Protein 2H8O (pdb70)

Structure (mmCIF, N/CA/C/O backbone):
data_2H8O
#
_entry.id   2H8O
#
_cell.length_a   63.341
_cell.length_b   79.807
_cell.length_c   51.850
_cell.angle_alpha   90.00
_cell.angle_beta   90.00
_cell.angle_gamma   90.00
#
_symmetry.space_group_name_H-M   'P 21 21 2'
#
loop_
_entity.id
_entity.type
_entity.pdbx_description
1 polymer Geranyltranstransferase
2 water water
#
loop_
_atom_site.group_PDB
_atom_site.id
_atom_site.type_symbol
_atom_site.label_atom_id
_atom_site.label_alt_id
_atom_site.label_comp_id
_atom_site.label_asym_id
_atom_site.label_entity_id
_atom_site.label_seq_id
_atom_site.pdbx_PDB_ins_code
_atom_site.Cartn_x
_atom_site.Cartn_y
_atom_site.Cartn_z
_atom_site.occupancy
_atom_site.B_iso_or_equiv
_atom_site.auth_seq_id
_atom_site.auth_comp_id
_atom_site.auth_asym_id
_atom_site.auth_atom_id
_atom_site.pdbx_PDB_model_num
ATOM 1 N N . ASP A 1 33 ? 52.833 38.430 5.765 1.00 43.02 33 ASP A N 1
ATOM 2 C CA . ASP A 1 33 ? 51.525 38.259 6.471 1.00 42.72 33 ASP A CA 1
ATOM 3 C C . ASP A 1 33 ? 50.535 37.457 5.623 1.00 42.50 33 ASP A C 1
ATOM 4 O O . ASP A 1 33 ? 50.140 36.363 6.015 1.00 42.27 33 ASP A O 1
ATOM 9 N N . ALA A 1 34 ? 50.129 38.005 4.477 1.00 42.05 34 ALA A N 1
ATOM 10 C CA . ALA A 1 34 ? 49.341 37.247 3.501 1.00 41.69 34 ALA A CA 1
ATOM 11 C C . ALA A 1 34 ? 50.152 36.051 2.971 1.00 41.33 34 ALA A C 1
ATOM 12 O O . ALA A 1 34 ? 49.595 34.983 2.703 1.00 41.34 34 ALA A O 1
ATOM 14 N N . GLN A 1 35 ? 51.466 36.229 2.833 1.00 40.84 35 GLN A N 1
ATOM 15 C CA . GLN A 1 35 ? 52.342 35.136 2.411 1.00 40.34 35 GLN A CA 1
ATOM 16 C C . GLN A 1 35 ? 52.461 34.082 3.508 1.00 39.79 35 GLN A C 1
ATOM 17 O O . GLN A 1 35 ? 52.482 32.883 3.213 1.00 39.82 35 GLN A O 1
ATOM 23 N N . MET A 1 36 ? 52.556 34.520 4.763 1.00 38.88 36 MET A N 1
ATOM 24 C CA . MET A 1 36 ? 52.611 33.573 5.884 1.00 38.05 36 MET A CA 1
ATOM 25 C C . MET A 1 36 ? 51.301 32.796 6.001 1.00 37.27 36 MET A C 1
ATOM 26 O O . MET A 1 36 ? 51.317 31.609 6.333 1.00 36.90 36 MET A O 1
ATOM 31 N N . THR A 1 37 ? 50.183 33.452 5.699 1.00 35.98 37 THR A N 1
ATOM 32 C CA . THR A 1 37 ? 48.891 32.762 5.599 1.00 35.36 37 THR A CA 1
ATOM 33 C C . THR A 1 37 ? 48.930 31.722 4.472 1.00 34.46 37 THR A C 1
ATOM 34 O O . THR A 1 37 ? 48.437 30.608 4.628 1.00 33.69 37 THR A O 1
ATOM 38 N N . ASN A 1 38 ? 49.522 32.091 3.339 1.00 33.31 38 ASN A N 1
ATOM 39 C CA . ASN A 1 38 ? 49.671 31.157 2.225 1.00 32.26 38 ASN A CA 1
ATOM 40 C C . ASN A 1 38 ? 50.341 29.856 2.678 1.00 31.11 38 ASN A C 1
ATOM 41 O O . ASN A 1 38 ? 49.821 28.763 2.423 1.00 30.53 38 ASN A O 1
ATOM 46 N N . PHE A 1 39 ? 51.469 29.977 3.372 1.00 28.73 39 PHE A N 1
ATOM 47 C CA . PHE A 1 39 ? 52.151 28.804 3.902 1.00 28.31 39 PHE A CA 1
ATOM 48 C C . PHE A 1 39 ? 51.300 28.049 4.925 1.00 27.36 39 PHE A C 1
ATOM 49 O O . PHE A 1 39 ? 51.168 26.837 4.818 1.00 27.11 39 PHE A O 1
ATOM 57 N N . GLU A 1 40 ? 50.746 28.760 5.909 1.00 26.82 40 GLU A N 1
ATOM 58 C CA . GLU A 1 40 ? 50.040 28.101 7.022 1.00 26.34 40 GLU A CA 1
ATOM 59 C C . GLU A 1 40 ? 48.866 27.304 6.488 1.00 25.31 40 GLU A C 1
ATOM 60 O O . GLU A 1 40 ? 48.596 26.189 6.944 1.00 24.56 40 GLU A O 1
ATOM 66 N N . THR A 1 41 ? 48.166 27.894 5.527 1.00 23.04 41 THR A N 1
ATOM 67 C CA . THR A 1 41 ? 47.012 27.269 4.901 1.00 22.46 41 THR A CA 1
ATOM 68 C C . THR A 1 41 ? 47.423 26.028 4.110 1.00 21.26 41 THR A C 1
ATOM 69 O O . THR A 1 41 ? 46.789 24.970 4.237 1.00 21.08 41 THR A O 1
ATOM 73 N N . ARG A 1 42 ? 48.476 26.133 3.310 1.00 20.94 42 ARG A N 1
ATOM 74 C CA . ARG A 1 42 ? 48.956 24.974 2.566 1.00 20.59 42 ARG A CA 1
ATOM 75 C C . ARG A 1 42 ? 49.500 23.900 3.501 1.00 20.36 42 ARG A C 1
ATOM 76 O O . ARG A 1 42 ? 49.346 22.717 3.228 1.00 19.57 42 ARG A O 1
ATOM 84 N N . LEU A 1 43 ? 50.157 24.307 4.590 1.00 19.82 43 LEU A N 1
ATOM 85 C CA . LEU A 1 43 ? 50.646 23.332 5.591 1.00 19.93 43 LEU A CA 1
ATOM 86 C C . LEU A 1 43 ? 49.478 22.494 6.124 1.00 19.79 43 LEU A C 1
ATOM 87 O O . LEU A 1 43 ? 49.566 21.268 6.215 1.00 19.37 43 LEU A O 1
ATOM 92 N N . ARG A 1 44 ? 48.400 23.172 6.489 1.00 19.88 44 ARG A N 1
ATOM 93 C CA . ARG A 1 44 ? 47.189 22.493 6.985 1.00 20.25 44 ARG A CA 1
ATOM 94 C C . ARG A 1 44 ? 46.541 21.617 5.918 1.00 19.29 44 ARG A C 1
ATOM 95 O O . ARG A 1 44 ? 46.080 20.510 6.225 1.00 18.69 44 ARG A O 1
ATOM 103 N N . GLU A 1 45 ? 46.499 22.098 4.676 1.00 18.42 45 GLU A N 1
ATOM 104 C CA . GLU A 1 45 ? 45.938 21.331 3.551 1.00 18.61 45 GLU A CA 1
ATOM 105 C C . GLU A 1 45 ? 46.726 20.069 3.296 1.00 18.21 45 GLU A C 1
ATOM 106 O O . GLU A 1 45 ? 46.153 18.981 3.133 1.00 18.15 45 GLU A O 1
ATOM 112 N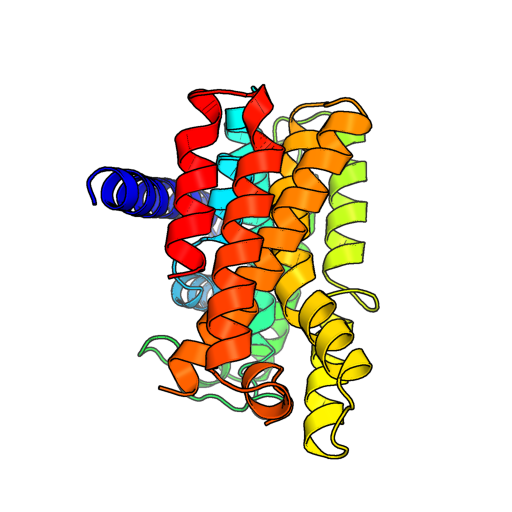 N . ASN A 1 46 ? 48.043 20.221 3.220 1.00 16.65 46 ASN A N 1
ATOM 113 C CA . ASN A 1 46 ? 48.902 19.084 2.972 1.00 16.55 46 ASN A CA 1
ATOM 114 C C . ASN A 1 46 ? 48.883 18.139 4.154 1.00 16.60 46 ASN A C 1
ATOM 115 O O . ASN A 1 46 ? 48.999 16.941 3.974 1.00 17.92 46 ASN A O 1
ATOM 120 N N . ALA A 1 47 ? 48.770 18.689 5.365 1.00 16.97 47 ALA A N 1
ATOM 121 C CA . ALA A 1 47 ? 48.689 17.844 6.567 1.00 16.26 47 ALA A CA 1
ATOM 122 C C . ALA A 1 47 ? 47.451 16.968 6.477 1.00 16.78 47 ALA A C 1
ATOM 123 O O . ALA A 1 47 ? 47.509 15.749 6.685 1.00 17.03 47 ALA A O 1
ATOM 125 N N . ALA A 1 48 ? 46.316 17.577 6.149 1.00 15.91 48 ALA A N 1
ATOM 126 C CA . ALA A 1 48 ? 45.066 16.828 6.006 1.00 15.53 48 ALA A CA 1
ATOM 127 C C . ALA A 1 48 ? 45.109 15.757 4.893 1.00 15.30 48 ALA A C 1
ATOM 128 O O . ALA A 1 48 ? 44.652 14.632 5.087 1.00 15.84 48 ALA A O 1
ATOM 130 N N . LYS A 1 49 ? 45.656 16.097 3.726 1.00 14.78 49 LYS A N 1
ATOM 131 C CA . LYS A 1 49 ? 45.818 15.107 2.657 1.00 15.78 49 LYS A CA 1
ATOM 132 C C . LYS A 1 49 ? 46.691 13.938 3.086 1.00 15.93 49 LYS A C 1
ATOM 133 O O . LYS A 1 49 ? 46.384 12.791 2.797 1.00 16.09 49 LYS A O 1
ATOM 139 N N . THR A 1 50 ? 47.796 14.255 3.753 1.00 15.82 50 THR A N 1
ATOM 140 C CA . THR A 1 50 ? 48.759 13.233 4.176 1.00 15.63 50 THR A CA 1
ATOM 141 C C . THR A 1 50 ? 48.110 12.354 5.249 1.00 15.97 50 THR A C 1
ATOM 142 O O . THR A 1 50 ? 48.193 11.136 5.195 1.00 16.50 50 THR A O 1
ATOM 146 N N . GLU A 1 51 ? 47.440 12.987 6.206 1.00 15.23 51 GLU A N 1
ATOM 147 C CA . GLU A 1 51 ? 46.712 12.236 7.224 1.00 15.25 51 GLU A CA 1
ATOM 148 C C . GLU A 1 51 ? 45.647 11.302 6.652 1.00 15.09 51 GLU A C 1
ATOM 149 O O . GLU A 1 51 ? 45.445 10.201 7.172 1.00 15.41 51 GLU A O 1
ATOM 155 N N . ALA A 1 52 ? 44.911 11.737 5.631 1.00 15.19 52 ALA A N 1
ATOM 156 C CA . ALA A 1 52 ? 43.905 10.886 5.015 1.00 15.64 52 ALA A CA 1
ATOM 157 C C . ALA A 1 52 ? 44.553 9.628 4.410 1.00 15.67 52 ALA A C 1
ATOM 158 O O . ALA A 1 52 ? 44.105 8.497 4.662 1.00 16.53 52 ALA A O 1
ATOM 160 N N . LEU A 1 53 ? 45.665 9.818 3.695 1.00 15.85 53 LEU A N 1
ATOM 161 C CA . LEU A 1 53 ? 46.357 8.656 3.117 1.00 16.07 53 LEU A CA 1
ATOM 162 C C . LEU A 1 53 ? 46.928 7.769 4.228 1.00 15.97 53 LEU A C 1
ATOM 163 O O . LEU A 1 53 ? 46.794 6.544 4.188 1.00 16.26 53 LEU A O 1
ATOM 168 N N . LEU A 1 54 ? 47.547 8.381 5.234 1.00 16.41 54 LEU A N 1
ATOM 169 C CA . LEU A 1 54 ? 48.040 7.616 6.400 1.00 16.63 54 LEU A CA 1
ATOM 170 C C . LEU A 1 54 ? 46.944 6.757 7.051 1.00 16.50 54 LEU A C 1
ATOM 171 O O . LEU A 1 54 ? 47.167 5.597 7.385 1.00 16.99 54 LEU A O 1
ATOM 176 N N . GLY A 1 55 ? 45.746 7.311 7.201 1.00 16.52 55 GLY A N 1
ATOM 177 C CA . GLY A 1 55 ? 44.658 6.549 7.799 1.00 17.15 55 GLY A CA 1
ATOM 178 C C . GLY A 1 55 ? 44.328 5.330 6.966 1.00 17.55 55 GLY A C 1
ATOM 179 O O . GLY A 1 55 ? 44.023 4.252 7.491 1.00 18.02 55 GLY A O 1
ATOM 180 N N . HIS A 1 56 ? 44.355 5.525 5.657 1.00 18.52 56 HIS A N 1
ATOM 181 C CA . HIS A 1 56 ? 44.131 4.459 4.708 1.00 18.92 56 HIS A CA 1
ATOM 182 C C . HIS A 1 56 ? 45.245 3.405 4.806 1.00 18.95 56 HIS A C 1
ATOM 183 O O . HIS A 1 56 ? 44.971 2.208 4.909 1.00 19.64 56 HIS A O 1
ATOM 190 N N . LEU A 1 57 ? 46.495 3.862 4.838 1.00 17.78 57 LEU A N 1
ATOM 191 C CA . LEU A 1 57 ? 47.643 2.939 4.895 1.00 18.24 57 LEU A CA 1
ATOM 192 C C . LEU A 1 57 ? 47.734 2.176 6.219 1.00 18.83 57 LEU A C 1
ATOM 193 O O . LEU A 1 57 ? 48.383 1.121 6.281 1.00 18.89 57 LEU A O 1
ATOM 198 N N . LEU A 1 58 ? 47.106 2.722 7.267 1.00 18.03 58 LEU A N 1
ATOM 199 C CA . LEU A 1 58 ? 47.074 2.093 8.597 1.00 18.37 58 LEU A CA 1
ATOM 200 C C . LEU A 1 58 ? 45.730 1.402 8.871 1.00 18.58 58 LEU A C 1
ATOM 201 O O . LEU A 1 58 ? 45.421 1.064 10.003 1.00 17.80 58 LEU A O 1
ATOM 206 N N . SER A 1 59 ? 44.962 1.117 7.827 1.00 18.96 59 SER A N 1
ATOM 207 C CA . SER A 1 59 ? 43.708 0.402 8.034 1.00 19.00 59 SER A CA 1
ATOM 208 C C . SER A 1 59 ? 43.987 -1.037 8.464 1.00 19.18 59 SER A C 1
ATOM 209 O O . SER A 1 59 ? 45.105 -1.539 8.324 1.00 17.95 59 SER A O 1
ATOM 212 N N . GLY A 1 60 ? 42.957 -1.689 8.986 1.00 19.72 60 GLY A N 1
ATOM 213 C CA . GLY A 1 60 ? 43.116 -2.990 9.596 1.00 20.06 60 GLY A CA 1
ATOM 214 C C . GLY A 1 60 ? 43.185 -4.164 8.643 1.00 20.43 60 GLY A C 1
ATOM 215 O O . GLY A 1 60 ? 43.496 -5.275 9.056 1.00 20.10 60 GLY A O 1
ATOM 216 N N . GLU A 1 61 ? 42.865 -3.945 7.379 1.00 21.19 61 GLU A N 1
ATOM 217 C CA A GLU A 1 61 ? 42.846 -4.995 6.347 0.50 21.59 61 GLU A CA 1
ATOM 218 C CA B GLU A 1 61 ? 42.852 -5.078 6.466 0.50 21.41 61 GLU A CA 1
ATOM 219 C C . GLU A 1 61 ? 44.264 -5.407 5.995 1.00 21.31 61 GLU A C 1
ATOM 220 O O . GLU A 1 61 ? 45.093 -4.530 5.719 1.00 21.58 61 GLU A O 1
ATOM 231 N N . ALA A 1 62 ? 44.538 -6.705 5.976 1.00 21.53 62 ALA A N 1
ATOM 232 C CA . ALA A 1 62 ? 45.838 -7.200 5.552 1.00 21.70 62 ALA A CA 1
ATOM 233 C C . ALA A 1 62 ? 46.006 -6.950 4.058 1.00 22.58 62 ALA A C 1
ATOM 234 O O . ALA A 1 62 ? 45.073 -7.125 3.277 1.00 23.29 62 ALA A O 1
ATOM 236 N N . ARG A 1 63 ? 47.202 -6.518 3.683 1.00 22.27 63 ARG A N 1
ATOM 237 C CA . ARG A 1 63 ? 47.579 -6.354 2.298 1.00 22.71 63 ARG A CA 1
ATOM 238 C C . ARG A 1 63 ? 48.112 -7.668 1.727 1.00 22.90 63 ARG A C 1
ATOM 239 O O . ARG A 1 63 ? 48.374 -8.630 2.465 1.00 21.75 63 ARG A O 1
ATOM 247 N N . ALA A 1 64 ? 48.298 -7.699 0.407 1.00 23.19 64 ALA A N 1
ATOM 248 C CA . ALA A 1 64 ? 49.008 -8.808 -0.206 1.00 22.75 64 ALA A CA 1
ATOM 249 C C . ALA A 1 64 ? 50.313 -9.041 0.553 1.00 21.98 64 ALA A C 1
ATOM 250 O O . ALA A 1 64 ? 51.034 -8.098 0.907 1.00 23.03 64 ALA A O 1
ATOM 252 N N . ASP A 1 65 ? 50.613 -10.293 0.850 1.00 21.43 65 ASP A N 1
ATOM 253 C CA . ASP A 1 65 ? 51.874 -10.650 1.477 1.00 21.26 65 ASP A CA 1
ATOM 254 C C . ASP A 1 65 ? 51.932 -10.411 2.990 1.00 21.25 65 ASP A C 1
ATOM 255 O O . ASP A 1 65 ? 52.966 -10.671 3.619 1.00 23.11 65 ASP A O 1
ATOM 260 N N . GLU A 1 66 ? 50.848 -9.884 3.561 1.00 19.06 66 GLU A N 1
ATOM 261 C CA . GLU A 1 66 ? 50.681 -9.792 4.995 1.00 18.75 66 GLU A CA 1
ATOM 262 C C . GLU A 1 66 ? 49.751 -10.888 5.455 1.00 18.38 66 GLU A C 1
ATOM 263 O O . GLU A 1 66 ? 48.763 -11.219 4.766 1.00 19.91 66 GLU A O 1
ATOM 269 N N . ILE A 1 67 ? 50.013 -11.417 6.638 1.00 17.49 67 ILE A N 1
ATOM 270 C CA . ILE A 1 67 ? 49.216 -12.505 7.152 1.00 17.71 67 ILE A CA 1
ATOM 271 C C . ILE A 1 67 ? 47.969 -11.948 7.850 1.00 17.25 67 ILE A C 1
ATOM 272 O O . ILE A 1 67 ? 46.824 -12.251 7.461 1.00 18.11 67 ILE A O 1
ATOM 277 N N . THR A 1 68 ? 48.176 -11.112 8.860 1.00 16.46 68 THR A N 1
ATOM 278 C CA . THR A 1 68 ? 47.090 -10.344 9.482 1.00 16.77 68 THR A CA 1
ATOM 279 C C . THR A 1 68 ? 47.718 -9.122 10.125 1.00 16.98 68 THR A C 1
ATOM 280 O O . THR A 1 68 ? 48.926 -9.114 10.310 1.00 17.93 68 THR A O 1
ATOM 284 N N . ARG A 1 69 ? 46.923 -8.088 10.426 1.00 15.80 69 ARG A N 1
ATOM 285 C CA . ARG A 1 69 ? 47.424 -6.905 11.148 1.00 16.64 69 ARG A CA 1
ATOM 286 C C . ARG A 1 69 ? 46.904 -6.913 12.582 1.00 16.29 69 ARG A C 1
ATOM 287 O O . ARG A 1 69 ? 45.708 -6.655 12.807 1.00 17.10 69 ARG A O 1
ATOM 295 N N . PRO A 1 70 ? 47.760 -7.245 13.561 1.00 17.02 70 PRO A N 1
ATOM 296 C CA . PRO A 1 70 ? 47.266 -7.279 14.941 1.00 17.38 70 PRO A CA 1
ATOM 297 C C . PRO A 1 70 ? 46.754 -5.942 15.395 1.00 17.91 70 PRO A C 1
ATOM 298 O O . PRO A 1 70 ? 47.411 -4.918 15.216 1.00 17.11 70 PRO A O 1
ATOM 302 N N . GLN A 1 71 ? 45.566 -5.949 15.982 1.00 18.11 71 GLN A N 1
ATOM 303 C CA . GLN A 1 71 ? 44.859 -4.704 16.173 1.00 19.45 71 GLN A CA 1
ATOM 304 C C . GLN A 1 71 ? 45.545 -3.795 17.212 1.00 18.16 71 GLN A C 1
ATOM 305 O O . GLN A 1 71 ? 45.612 -2.587 17.020 1.00 18.28 71 GLN A O 1
ATOM 311 N N . ASN A 1 72 ? 46.070 -4.363 18.294 1.00 18.37 72 ASN A N 1
ATOM 312 C CA . ASN A 1 72 ? 46.677 -3.537 19.342 1.00 18.29 72 ASN A CA 1
ATOM 313 C C . ASN A 1 72 ? 47.927 -2.819 18.825 1.00 17.61 72 ASN A C 1
ATOM 314 O O . ASN A 1 72 ? 48.104 -1.617 19.019 1.00 17.36 72 ASN A O 1
ATOM 319 N N . LEU A 1 73 ? 48.791 -3.559 18.144 1.00 16.73 73 LEU A N 1
ATOM 320 C CA . LEU A 1 73 ? 49.986 -2.947 17.548 1.00 16.51 73 LEU A CA 1
ATOM 321 C C . LEU A 1 73 ? 49.607 -1.868 16.529 1.00 16.02 73 LEU A C 1
ATOM 322 O O . LEU A 1 73 ? 50.199 -0.790 16.484 1.00 16.10 73 LEU A O 1
ATOM 327 N N . LEU A 1 74 ? 48.613 -2.154 15.700 1.00 16.74 74 LEU A N 1
ATOM 328 C CA . LEU A 1 74 ? 48.135 -1.181 14.724 1.00 16.82 74 LEU A CA 1
ATOM 329 C C . LEU A 1 74 ? 47.595 0.079 15.408 1.00 16.52 74 LEU A C 1
ATOM 330 O O . LEU A 1 74 ? 47.876 1.176 14.991 1.00 17.29 74 LEU A O 1
ATOM 335 N N . GLU A 1 75 ? 46.840 -0.073 16.493 1.00 16.04 75 GLU A N 1
ATOM 336 C CA . GLU A 1 75 ? 46.377 1.095 17.265 1.00 17.03 75 GLU A CA 1
ATOM 337 C C . GLU A 1 75 ? 47.553 1.937 17.793 1.00 16.50 75 GLU A C 1
ATOM 338 O O . GLU A 1 75 ? 47.487 3.162 17.802 1.00 17.44 75 GLU A O 1
ATOM 344 N N . ALA A 1 76 ? 48.611 1.267 18.241 1.00 15.74 76 ALA A N 1
ATOM 345 C CA . ALA A 1 76 ? 49.802 1.946 18.754 1.00 14.91 76 ALA A CA 1
ATOM 346 C C . ALA A 1 76 ? 50.493 2.742 17.655 1.00 15.37 76 ALA A C 1
ATOM 347 O O . ALA A 1 76 ? 50.940 3.879 17.882 1.00 15.34 76 ALA A O 1
ATOM 349 N N . MET A 1 77 ? 50.582 2.140 16.461 1.00 15.08 77 MET A N 1
ATOM 350 C CA . MET A 1 77 ? 51.125 2.822 15.284 1.00 14.30 77 MET A CA 1
ATOM 351 C C . MET A 1 77 ? 50.292 4.068 14.968 1.00 14.60 77 MET A C 1
ATOM 352 O O . MET A 1 77 ? 50.845 5.132 14.736 1.00 15.50 77 MET A O 1
ATOM 357 N N . ARG A 1 78 ? 48.968 3.928 14.919 1.00 14.37 78 ARG A N 1
ATOM 358 C CA . ARG A 1 78 ? 48.098 5.069 14.673 1.00 15.65 78 ARG A CA 1
ATOM 359 C C . ARG A 1 78 ? 48.284 6.167 15.719 1.00 15.30 78 ARG A C 1
ATOM 360 O O . ARG A 1 78 ? 48.292 7.365 15.383 1.00 16.33 78 ARG A O 1
ATOM 368 N N . HIS A 1 79 ? 48.441 5.766 16.980 1.00 15.49 79 HIS A N 1
ATOM 369 C CA . HIS A 1 79 ? 48.655 6.725 18.059 1.00 15.77 79 HIS A CA 1
ATOM 370 C C . HIS A 1 79 ? 49.959 7.488 17.821 1.00 16.27 79 HIS A C 1
ATOM 371 O O . HIS A 1 79 ? 50.024 8.706 17.991 1.00 16.52 79 HIS A O 1
ATOM 378 N N . GLY A 1 80 ? 50.996 6.768 17.409 1.00 16.08 80 GLY A N 1
ATOM 379 C CA . GLY A 1 80 ? 52.284 7.381 17.125 1.00 16.39 80 GLY A CA 1
ATOM 380 C C . GLY A 1 80 ? 52.189 8.404 16.010 1.00 16.67 80 GLY A C 1
ATOM 381 O O . GLY A 1 80 ? 52.788 9.479 16.070 1.00 18.32 80 GLY A O 1
ATOM 382 N N . VAL A 1 81 ? 51.411 8.076 14.985 1.00 16.53 81 VAL A N 1
ATOM 383 C CA . VAL A 1 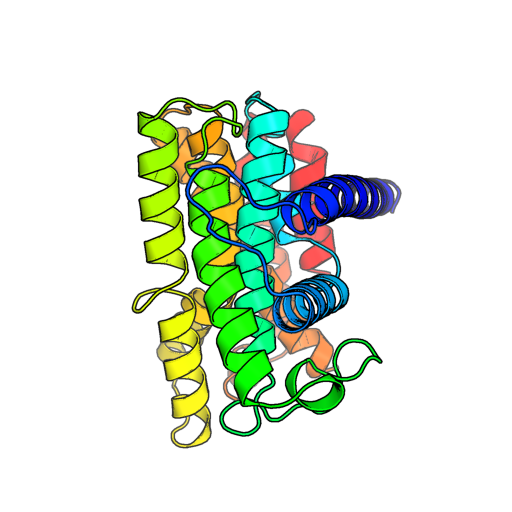81 ? 51.187 8.993 13.862 1.00 17.09 81 VAL A CA 1
ATOM 384 C C . VAL A 1 81 ? 50.307 10.188 14.277 1.00 18.49 81 VAL A C 1
ATOM 385 O O . VAL A 1 81 ? 50.593 11.325 13.914 1.00 18.73 81 VAL A O 1
ATOM 389 N N . LEU A 1 82 ? 49.275 9.941 15.063 1.00 19.49 82 LEU A N 1
ATOM 390 C CA . LEU A 1 82 ? 48.415 11.013 15.579 1.00 20.89 82 LEU A CA 1
ATOM 391 C C . LEU A 1 82 ? 49.210 12.103 16.292 1.00 21.73 82 LEU A C 1
ATOM 392 O O . LEU A 1 82 ? 48.927 13.293 16.120 1.00 23.50 82 LEU A O 1
ATOM 397 N N . ASN A 1 83 ? 50.217 11.689 17.061 1.00 23.22 83 ASN A N 1
ATOM 398 C CA . ASN A 1 83 ? 51.060 12.594 17.872 1.00 23.79 83 ASN A CA 1
ATOM 399 C C . ASN A 1 83 ? 52.229 13.249 17.143 1.00 23.67 83 ASN A C 1
ATOM 400 O O . ASN A 1 83 ? 53.053 13.911 17.789 1.00 23.97 83 ASN A O 1
ATOM 405 N N . GLY A 1 84 ? 52.339 13.038 15.831 1.00 22.10 84 GLY A N 1
ATOM 406 C CA . GLY A 1 84 ? 53.534 13.391 15.072 1.00 22.80 84 GLY A CA 1
ATOM 407 C C . GLY A 1 84 ? 53.794 14.842 14.758 1.00 22.32 84 GLY A C 1
ATOM 408 O O . GLY A 1 84 ? 54.922 15.197 14.351 1.00 22.34 84 GLY A O 1
ATOM 409 N N . GLY A 1 85 ? 52.775 15.685 14.938 1.00 22.26 85 GLY A N 1
ATOM 410 C CA . GLY A 1 85 ? 52.927 17.127 14.742 1.00 21.99 85 GLY A CA 1
ATOM 411 C C . GLY A 1 85 ? 52.290 17.677 13.483 1.00 21.68 85 GLY A C 1
ATOM 412 O O . GLY A 1 85 ? 51.318 17.135 12.974 1.00 23.02 85 GLY A O 1
ATOM 413 N N . LYS A 1 86 ? 52.878 18.763 12.979 1.00 21.93 86 LYS A N 1
ATOM 414 C CA . LYS A 1 86 ? 52.246 19.594 11.968 1.00 21.11 86 LYS A CA 1
ATOM 415 C C . LYS A 1 86 ? 52.519 19.178 10.504 1.00 20.07 86 LYS A C 1
ATOM 416 O O . LYS A 1 86 ? 52.048 19.847 9.578 1.00 19.53 86 LYS A O 1
ATOM 422 N N . ARG A 1 87 ? 53.241 18.078 10.297 1.00 18.28 87 ARG A N 1
ATOM 423 C CA . ARG A 1 87 ? 53.424 17.483 8.982 1.00 16.96 87 ARG A CA 1
ATOM 424 C C . ARG A 1 87 ? 54.277 18.348 8.033 1.00 16.01 87 ARG A C 1
ATOM 425 O O . ARG A 1 87 ? 54.092 18.330 6.827 1.00 16.57 87 ARG A O 1
ATOM 433 N N . LEU A 1 88 ? 55.270 19.029 8.583 1.00 15.55 88 LEU A N 1
ATOM 434 C CA . LEU A 1 88 ? 56.209 19.791 7.754 1.00 16.05 88 LEU A CA 1
ATOM 435 C C . LEU A 1 88 ? 56.940 18.915 6.745 1.00 15.30 88 LEU A C 1
ATOM 436 O O . LEU A 1 88 ? 57.197 19.337 5.612 1.00 15.30 88 LEU A O 1
ATOM 441 N N . ARG A 1 89 ? 57.344 17.711 7.150 1.00 15.64 89 ARG A N 1
ATOM 442 C CA . ARG A 1 89 ? 58.137 16.879 6.238 1.00 15.84 89 ARG A CA 1
ATOM 443 C C . ARG A 1 89 ? 57.330 16.460 4.972 1.00 16.28 89 ARG A C 1
ATOM 444 O O . ARG A 1 89 ? 57.796 16.673 3.847 1.00 16.61 89 ARG A O 1
ATOM 452 N N . PRO A 1 90 ? 56.115 15.900 5.148 1.00 16.38 90 PRO A N 1
ATOM 453 C CA . PRO A 1 90 ? 55.273 15.694 3.971 1.00 16.35 90 PRO A CA 1
ATOM 454 C C . PRO A 1 90 ? 54.988 16.962 3.160 1.00 15.88 90 PRO A C 1
ATOM 455 O O . PRO A 1 90 ? 54.934 16.904 1.938 1.00 16.03 90 PRO A O 1
ATOM 459 N N . PHE A 1 91 ? 54.802 18.092 3.839 1.00 15.96 91 PHE A N 1
ATOM 460 C CA . PHE A 1 91 ? 54.583 19.354 3.159 1.00 15.80 91 PHE A CA 1
ATOM 461 C C . PHE A 1 91 ? 55.718 19.612 2.174 1.00 15.54 91 PHE A C 1
ATOM 462 O O . PHE A 1 91 ? 55.496 19.977 1.004 1.00 15.89 91 PHE A O 1
ATOM 470 N N . LEU A 1 92 ? 56.951 19.422 2.652 1.00 15.34 92 LEU A N 1
ATOM 471 C CA . LEU A 1 92 ? 58.124 19.715 1.838 1.00 15.50 92 LEU A CA 1
ATOM 472 C C . LEU A 1 92 ? 58.229 18.767 0.636 1.00 15.02 92 LEU A C 1
ATOM 473 O O . LEU A 1 92 ? 58.573 19.192 -0.484 1.00 16.24 92 LEU A O 1
ATOM 478 N N . VAL A 1 93 ? 57.914 17.492 0.839 1.00 14.99 93 VAL A N 1
ATOM 479 C CA . VAL A 1 93 ? 57.885 16.535 -0.272 1.00 15.23 93 VAL A CA 1
ATOM 480 C C . VAL A 1 93 ? 56.848 16.952 -1.339 1.00 15.33 93 VAL A C 1
ATOM 481 O O . VAL A 1 93 ? 57.156 17.097 -2.548 1.00 16.06 93 VAL A O 1
ATOM 485 N N . ILE A 1 94 ? 55.625 17.164 -0.882 1.00 15.87 94 ILE A N 1
ATOM 486 C CA . ILE A 1 94 ? 54.521 17.546 -1.759 1.00 15.25 94 ILE A CA 1
ATOM 487 C C . ILE A 1 94 ? 54.874 18.809 -2.545 1.00 15.00 94 ILE A C 1
ATOM 488 O O . ILE A 1 94 ? 54.641 18.896 -3.756 1.00 15.98 94 ILE A O 1
ATOM 493 N N . GLU A 1 95 ? 55.413 19.808 -1.853 1.00 15.67 95 GLU A N 1
ATOM 494 C CA . GLU A 1 95 ? 55.668 21.104 -2.503 1.00 15.94 95 GLU A CA 1
ATOM 495 C C . GLU A 1 95 ? 56.925 21.099 -3.389 1.00 16.47 95 GLU A C 1
ATOM 496 O O . GLU A 1 95 ? 56.983 21.805 -4.386 1.00 16.12 95 GLU A O 1
ATOM 502 N N . SER A 1 96 ? 57.912 20.278 -3.041 1.00 16.20 96 SER A N 1
ATOM 503 C CA A SER A 1 96 ? 59.073 20.077 -3.914 0.50 16.19 96 SER A CA 1
ATOM 504 C CA B SER A 1 96 ? 59.067 20.088 -3.918 0.50 16.71 96 SER A CA 1
ATOM 505 C C . SER A 1 96 ? 58.621 19.399 -5.205 1.00 16.65 96 SER A C 1
ATOM 506 O O . SER A 1 96 ? 58.995 19.815 -6.313 1.00 17.24 96 SER A O 1
ATOM 511 N N . VAL A 1 97 ? 57.783 18.376 -5.061 1.00 16.36 97 VAL A N 1
ATOM 512 C CA . VAL A 1 97 ? 57.229 17.701 -6.221 1.00 16.80 97 VAL A CA 1
ATOM 513 C C . VAL A 1 97 ? 56.440 18.698 -7.094 1.00 16.45 97 VAL A C 1
ATOM 514 O O . VAL A 1 97 ? 56.613 18.717 -8.320 1.00 17.34 97 VAL A O 1
ATOM 518 N N . ALA A 1 98 ? 55.595 19.537 -6.485 1.00 16.25 98 ALA A N 1
ATOM 519 C CA . ALA A 1 98 ? 54.793 20.512 -7.235 1.00 17.08 98 ALA A CA 1
ATOM 520 C C . ALA A 1 98 ? 55.674 21.533 -7.955 1.00 17.64 98 ALA A C 1
ATOM 521 O O . ALA A 1 98 ? 55.413 21.873 -9.125 1.00 18.22 98 ALA A O 1
ATOM 523 N N . LEU A 1 99 ? 56.700 22.022 -7.255 1.00 17.93 99 LEU A N 1
ATOM 524 C CA . LEU A 1 99 ? 57.635 22.981 -7.832 1.00 18.28 99 LEU A CA 1
ATOM 525 C C . LEU A 1 99 ? 58.226 22.483 -9.135 1.00 19.10 99 LEU A C 1
ATOM 526 O O . LEU A 1 99 ? 58.379 23.270 -10.094 1.00 18.91 99 LEU A O 1
ATOM 531 N N . LEU A 1 100 ? 58.562 21.194 -9.160 1.00 19.36 100 LEU A N 1
ATOM 532 C CA . LEU A 1 100 ? 59.292 20.557 -10.266 1.00 20.48 100 LEU A CA 1
ATOM 533 C C . LEU A 1 100 ? 58.371 19.802 -11.239 1.00 21.16 100 LEU A C 1
ATOM 534 O O . LEU A 1 100 ? 58.853 19.112 -12.138 1.00 23.79 100 LEU A O 1
ATOM 539 N N . GLY A 1 101 ? 57.066 19.925 -11.040 1.00 21.40 101 GLY A N 1
ATOM 540 C CA . GLY A 1 101 ? 56.070 19.359 -11.941 1.00 21.21 101 GLY A CA 1
ATOM 541 C C . GLY A 1 101 ? 55.899 17.850 -11.926 1.00 21.59 101 GLY A C 1
ATOM 542 O O . GLY A 1 101 ? 55.367 17.279 -12.897 1.00 22.62 101 GLY A O 1
ATOM 543 N N . GLY A 1 102 ? 56.294 17.212 -10.825 1.00 20.57 102 GLY A N 1
ATOM 544 C CA . GLY A 1 102 ? 56.143 15.762 -10.670 1.00 20.04 102 GLY A CA 1
ATOM 545 C C . GLY A 1 102 ? 54.725 15.361 -10.334 1.00 19.15 102 GLY A C 1
ATOM 546 O O . GLY A 1 102 ? 53.846 16.214 -10.199 1.00 19.59 102 GLY A O 1
ATOM 547 N N . ASP A 1 103 ? 54.516 14.052 -10.205 1.00 19.09 103 ASP A N 1
ATOM 548 C CA . ASP A 1 103 ? 53.217 13.455 -9.947 1.00 18.55 103 ASP A CA 1
ATOM 549 C C . ASP A 1 103 ? 52.833 13.673 -8.482 1.00 18.21 103 ASP A C 1
ATOM 550 O O . ASP A 1 103 ? 53.495 13.154 -7.566 1.00 16.91 103 ASP A O 1
ATOM 555 N N . ALA A 1 104 ? 51.758 14.422 -8.258 1.00 17.96 104 ALA A N 1
ATOM 556 C CA . ALA A 1 104 ? 51.322 14.754 -6.902 1.00 17.69 104 ALA A CA 1
ATOM 557 C C . ALA A 1 104 ? 50.947 13.521 -6.094 1.00 17.57 104 ALA A C 1
ATOM 558 O O . ALA A 1 104 ? 51.100 13.521 -4.871 1.00 17.95 104 ALA A O 1
ATOM 560 N N . GLU A 1 105 ? 50.444 12.475 -6.750 1.00 17.54 105 GLU A N 1
ATOM 561 C CA . GLU A 1 105 ? 50.058 11.258 -6.026 1.00 17.77 105 GLU A CA 1
ATOM 562 C C . GLU A 1 105 ? 51.313 10.571 -5.516 1.00 17.06 105 GLU A C 1
ATOM 563 O O . GLU A 1 105 ? 51.343 10.098 -4.392 1.00 16.45 105 GLU A O 1
ATOM 569 N N . ALA A 1 106 ? 52.357 10.534 -6.340 1.00 17.05 106 ALA A N 1
ATOM 570 C CA . ALA A 1 106 ? 53.639 9.979 -5.879 1.00 16.48 106 ALA A CA 1
ATOM 571 C C . ALA A 1 106 ? 54.200 10.827 -4.731 1.00 16.25 106 ALA A C 1
ATOM 572 O O . ALA A 1 106 ? 54.681 10.304 -3.714 1.00 16.13 106 ALA A O 1
ATOM 574 N N . GLY A 1 107 ? 54.090 12.143 -4.868 1.00 15.30 107 GLY A N 1
ATOM 575 C CA . GLY A 1 107 ? 54.468 13.059 -3.785 1.00 15.59 107 GLY A CA 1
ATOM 576 C C . GLY A 1 107 ? 53.746 12.796 -2.474 1.00 15.45 107 GLY A C 1
ATOM 577 O O . GLY A 1 107 ? 54.356 12.795 -1.399 1.00 15.98 107 GLY A O 1
ATOM 578 N N . LEU A 1 108 ? 52.441 12.546 -2.568 1.00 15.06 108 LEU A N 1
ATOM 579 C CA . LEU A 1 108 ? 51.638 12.241 -1.390 1.00 15.37 108 LEU A CA 1
ATOM 580 C C . LEU A 1 108 ? 52.080 10.923 -0.729 1.00 15.34 108 LEU A C 1
ATOM 581 O O . LEU A 1 108 ? 52.206 10.847 0.497 1.00 16.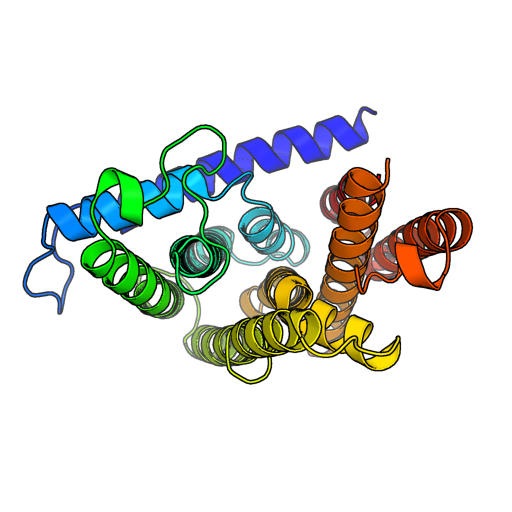01 108 LEU A O 1
ATOM 586 N N . HIS A 1 109 ? 52.327 9.894 -1.542 1.00 14.67 109 HIS A N 1
ATOM 587 C CA . HIS A 1 109 ? 52.759 8.591 -1.011 1.00 14.76 109 HIS A CA 1
ATOM 588 C C . HIS A 1 109 ? 54.118 8.705 -0.351 1.00 14.26 109 HIS A C 1
ATOM 589 O O . HIS A 1 109 ? 54.317 8.201 0.755 1.00 14.98 109 HIS A O 1
ATOM 596 N N . VAL A 1 110 ? 55.064 9.367 -1.027 1.00 14.27 110 VAL A N 1
ATOM 597 C CA . VAL A 1 110 ? 56.413 9.530 -0.431 1.00 14.70 110 VAL A CA 1
ATOM 598 C C . VAL A 1 110 ? 56.374 10.396 0.830 1.00 14.88 110 VAL A C 1
ATOM 599 O O . VAL A 1 110 ? 57.049 10.085 1.809 1.00 15.50 110 VAL A O 1
ATOM 603 N N . GLY A 1 111 ? 55.554 11.450 0.833 1.00 15.07 111 GLY A N 1
ATOM 604 C CA . GLY A 1 111 ? 55.356 12.257 2.039 1.00 15.55 111 GLY A CA 1
ATOM 605 C C . GLY A 1 111 ? 54.819 11.418 3.188 1.00 14.72 111 GLY A C 1
ATOM 606 O O . GLY A 1 111 ? 55.279 11.535 4.324 1.00 15.36 111 GLY A O 1
ATOM 607 N N . ALA A 1 112 ? 53.837 10.562 2.905 1.00 15.12 112 ALA A N 1
ATOM 608 C CA . ALA A 1 112 ? 53.280 9.683 3.941 1.00 15.21 112 ALA A CA 1
ATOM 609 C C . ALA A 1 112 ? 54.342 8.739 4.506 1.00 15.34 112 ALA A C 1
ATOM 610 O O . ALA A 1 112 ? 54.412 8.518 5.699 1.00 15.48 112 ALA A O 1
ATOM 612 N N . ALA A 1 113 ? 55.139 8.161 3.614 1.00 15.19 113 ALA A N 1
ATOM 613 C CA . ALA A 1 113 ? 56.243 7.299 4.016 1.00 15.52 113 ALA A CA 1
ATOM 614 C C . ALA A 1 113 ? 57.187 8.028 4.938 1.00 15.36 113 ALA A C 1
ATOM 615 O O . ALA A 1 113 ? 57.563 7.512 6.011 1.00 15.46 113 ALA A O 1
ATOM 617 N N . LEU A 1 114 ? 57.579 9.231 4.527 1.00 15.52 114 LEU A N 1
ATOM 618 C CA . LEU A 1 114 ? 58.512 10.026 5.325 1.00 15.20 114 LEU A CA 1
ATOM 619 C C . LEU A 1 114 ? 57.919 10.374 6.689 1.00 15.55 114 LEU A C 1
ATOM 620 O O . LEU A 1 114 ? 58.618 10.363 7.721 1.00 15.49 114 LEU A O 1
ATOM 625 N N . GLU A 1 115 ? 56.620 10.662 6.710 1.00 15.20 115 GLU A N 1
ATOM 626 C CA . GLU A 1 115 ? 55.952 10.933 7.968 1.00 15.43 115 GLU A CA 1
ATOM 627 C C . GLU A 1 115 ? 55.925 9.712 8.895 1.00 15.24 115 GLU A C 1
ATOM 628 O O . GLU A 1 115 ? 56.089 9.838 10.133 1.00 15.71 115 GLU A O 1
ATOM 634 N N . CYS A 1 116 ? 55.686 8.525 8.334 1.00 15.41 116 CYS A N 1
ATOM 635 C CA . CYS A 1 116 ? 55.730 7.308 9.140 1.00 15.25 116 CYS A CA 1
ATOM 636 C C . CYS A 1 116 ? 57.099 7.187 9.798 1.00 15.44 116 CYS A C 1
ATOM 637 O O . CYS A 1 116 ? 57.211 6.862 10.962 1.00 16.16 116 CYS A O 1
ATOM 640 N N . LEU A 1 117 ? 58.157 7.457 9.024 1.00 14.69 117 LEU A N 1
ATOM 641 C CA . LEU A 1 117 ? 59.515 7.348 9.568 1.00 15.08 117 LEU A CA 1
ATOM 642 C C . LEU A 1 117 ? 59.734 8.421 10.655 1.00 15.13 117 LEU A C 1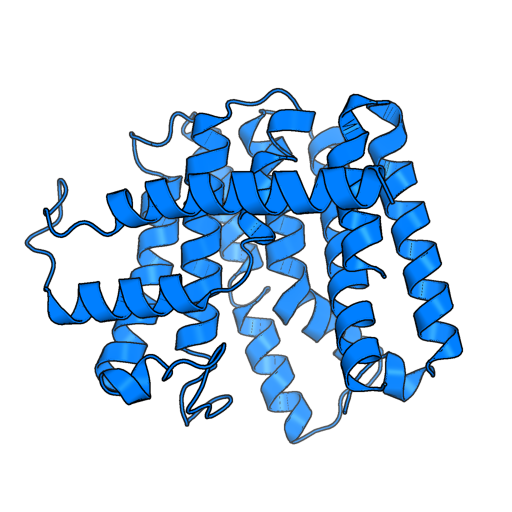
ATOM 643 O O . LEU A 1 117 ? 60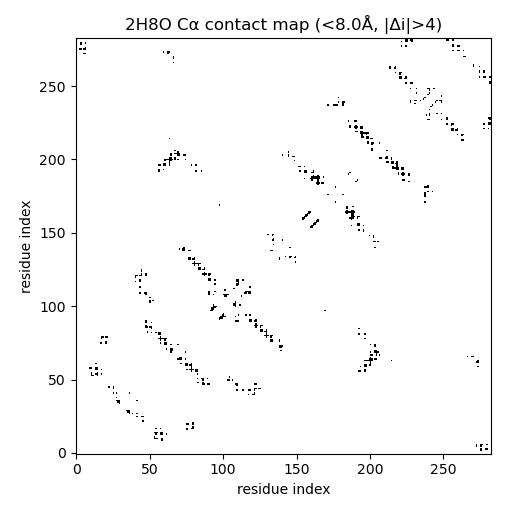.250 8.127 11.739 1.00 15.51 117 LEU A O 1
ATOM 648 N N . HIS A 1 118 ? 59.385 9.666 10.349 1.00 15.21 118 HIS A N 1
ATOM 649 C CA . HIS A 1 118 ? 59.465 10.698 11.375 1.00 15.44 118 HIS A CA 1
ATOM 650 C C . HIS A 1 118 ? 58.757 10.261 12.673 1.00 15.41 118 HIS A C 1
ATOM 651 O O . HIS A 1 118 ? 59.296 10.377 13.768 1.00 15.28 118 HIS A O 1
ATOM 658 N N . CYS A 1 119 ? 57.541 9.755 12.551 1.00 15.93 119 CYS A N 1
ATOM 659 C CA . CYS A 1 119 ? 56.772 9.378 13.717 1.00 15.97 119 CYS A CA 1
ATOM 660 C C . CYS A 1 119 ? 57.387 8.195 14.461 1.00 15.33 119 CYS A C 1
ATOM 661 O O . CYS A 1 119 ? 57.333 8.150 15.687 1.00 16.01 119 CYS A O 1
ATOM 664 N N . TYR A 1 120 ? 57.996 7.250 13.745 1.00 15.11 120 TYR A N 1
ATOM 665 C CA . TYR A 1 120 ? 58.656 6.132 14.420 1.00 15.30 120 TYR A CA 1
ATOM 666 C C . TYR A 1 120 ? 59.748 6.686 15.314 1.00 15.28 120 TYR A C 1
ATOM 667 O O . TYR A 1 120 ? 59.963 6.203 16.435 1.00 15.29 120 TYR A O 1
ATOM 676 N N . SER A 1 121 ? 60.483 7.677 14.802 1.00 15.49 121 SER A N 1
ATOM 677 C CA . SER A 1 121 ? 61.623 8.194 15.543 1.00 16.06 121 SER A CA 1
ATOM 678 C C . SER A 1 121 ? 61.168 8.800 16.874 1.00 15.86 121 SER A C 1
ATOM 679 O O . SER A 1 121 ? 61.870 8.684 17.881 1.00 16.42 121 SER A O 1
ATOM 682 N N . LEU A 1 122 ? 59.980 9.404 16.889 1.00 15.44 122 LEU A N 1
ATOM 683 C CA . LEU A 1 122 ? 59.461 10.040 18.100 1.00 15.42 122 LEU A CA 1
ATOM 684 C C . LEU A 1 122 ? 59.027 8.967 19.100 1.00 15.14 122 LEU A C 1
ATOM 685 O O . LEU A 1 122 ? 59.284 9.084 20.298 1.00 15.12 122 LEU A O 1
ATOM 690 N N . VAL A 1 123 ? 58.364 7.924 18.611 1.00 15.60 123 VAL A N 1
ATOM 691 C CA . VAL A 1 123 ? 57.931 6.817 19.461 1.00 15.69 123 VAL A CA 1
ATOM 692 C C . VAL A 1 123 ? 59.111 6.195 20.199 1.00 15.92 123 VAL A C 1
ATOM 693 O O . VAL A 1 123 ? 59.065 5.976 21.412 1.00 16.02 123 VAL A O 1
ATOM 697 N N . HIS A 1 124 ? 60.206 5.962 19.476 1.00 15.72 124 HIS A N 1
ATOM 698 C CA . HIS A 1 124 ? 61.398 5.434 20.139 1.00 16.03 124 HIS A CA 1
ATOM 699 C C . HIS A 1 124 ? 62.077 6.469 21.029 1.00 16.67 124 HIS A C 1
ATOM 700 O O . HIS A 1 124 ? 62.512 6.139 22.121 1.00 17.25 124 HIS A O 1
ATOM 707 N N . ASP A 1 125 ? 62.205 7.707 20.569 1.00 17.15 125 ASP A N 1
ATOM 708 C CA A ASP A 1 125 ? 62.883 8.734 21.384 0.50 17.36 125 ASP A CA 1
ATOM 709 C CA B ASP A 1 125 ? 62.888 8.728 21.384 0.50 17.39 125 ASP A CA 1
ATOM 710 C C . ASP A 1 125 ? 62.164 9.016 22.695 1.00 17.36 125 ASP A C 1
ATOM 711 O O . ASP A 1 125 ? 62.797 9.388 23.682 1.00 17.76 125 ASP A O 1
ATOM 720 N N . ASP A 1 126 ? 60.842 8.849 22.718 1.00 17.06 126 ASP A N 1
ATOM 721 C CA . ASP A 1 126 ? 60.065 9.103 23.941 1.00 17.13 126 ASP A CA 1
ATOM 722 C C . ASP A 1 126 ? 60.310 8.028 25.021 1.00 16.73 126 ASP A C 1
ATOM 723 O O . ASP A 1 126 ? 60.015 8.239 26.207 1.00 17.70 126 ASP A O 1
ATOM 728 N N . LEU A 1 127 ? 60.827 6.862 24.618 1.00 16.71 127 LEU A N 1
ATOM 729 C CA . LEU A 1 127 ? 61.018 5.754 25.558 1.00 16.96 127 LEU A CA 1
ATOM 730 C C . LEU A 1 127 ? 61.886 6.149 26.766 1.00 17.73 127 LEU A C 1
ATOM 731 O O . LEU A 1 127 ? 62.769 7.008 26.664 1.00 17.54 127 LEU A O 1
ATOM 736 N N . PRO A 1 128 ? 61.619 5.529 27.928 1.00 18.46 128 PRO A N 1
ATOM 737 C CA . PRO A 1 128 ? 62.407 5.792 29.133 1.00 19.35 128 PRO A CA 1
ATOM 738 C C . PRO A 1 128 ? 63.917 5.706 28.940 1.00 19.81 128 PRO A C 1
ATOM 739 O O . PRO A 1 128 ? 64.646 6.500 29.542 1.00 19.56 128 PRO A O 1
ATOM 743 N N . ALA A 1 129 ? 64.373 4.780 28.090 1.00 20.22 129 ALA A N 1
ATOM 744 C CA . ALA A 1 129 ? 65.817 4.582 27.830 1.00 20.71 129 ALA A CA 1
ATOM 745 C C . ALA A 1 129 ? 66.432 5.747 27.061 1.00 21.33 129 ALA A C 1
ATOM 746 O O . ALA A 1 129 ? 67.661 5.935 27.060 1.00 20.88 129 ALA A O 1
ATOM 748 N N . MET A 1 130 ? 65.578 6.505 26.374 1.00 21.51 130 MET A N 1
ATOM 749 C CA . MET A 1 130 ? 66.013 7.621 25.548 1.00 22.40 130 MET A CA 1
ATOM 750 C C . MET A 1 130 ? 65.628 8.934 26.222 1.00 22.46 130 MET A C 1
ATOM 751 O O . MET A 1 130 ? 66.227 9.250 27.257 1.00 22.50 130 MET A O 1
ATOM 756 N N . ASP A 1 131 ? 64.650 9.687 25.696 1.00 22.07 131 ASP A N 1
ATOM 757 C CA A ASP A 1 131 ? 64.279 10.995 26.264 0.50 22.32 131 ASP A CA 1
ATOM 758 C CA B ASP A 1 131 ? 64.307 10.987 26.293 0.50 22.28 131 ASP A CA 1
ATOM 759 C C . ASP A 1 131 ? 63.311 10.878 27.443 1.00 22.23 131 ASP A C 1
ATOM 760 O O . ASP A 1 131 ? 63.158 11.829 28.226 1.00 22.88 131 ASP A O 1
ATOM 769 N N . ASP A 1 132 ? 62.641 9.731 27.567 1.00 21.92 132 ASP A N 1
ATOM 770 C CA . ASP A 1 132 ? 61.773 9.452 28.721 1.00 21.96 132 ASP A CA 1
ATOM 771 C C . ASP A 1 132 ? 60.659 10.497 28.876 1.00 21.54 132 ASP A C 1
ATOM 772 O O . ASP A 1 132 ? 60.613 11.281 29.848 1.00 22.03 132 ASP A O 1
ATOM 777 N N . ASP A 1 133 ? 59.759 10.515 27.901 1.00 21.43 133 ASP A N 1
ATOM 778 C CA . ASP A 1 133 ? 58.638 11.453 27.905 1.00 21.44 133 ASP A CA 1
ATOM 779 C C . ASP A 1 133 ? 57.312 10.741 28.139 1.00 21.26 133 ASP A C 1
ATOM 780 O O . ASP A 1 133 ? 56.981 9.789 27.436 1.00 19.81 133 ASP A O 1
ATOM 785 N N . ASP A 1 134 ? 56.540 11.222 29.114 1.00 21.54 134 ASP A N 1
ATOM 786 C CA . ASP A 1 134 ? 55.209 10.705 29.377 1.00 21.91 134 ASP A CA 1
ATOM 787 C C . ASP A 1 134 ? 54.170 11.348 28.456 1.00 21.76 134 ASP A C 1
ATOM 788 O O . ASP A 1 134 ? 53.132 10.759 28.210 1.00 21.79 134 ASP A O 1
ATOM 793 N N . LEU A 1 135 ? 54.462 12.545 27.958 1.00 22.05 135 LEU A N 1
ATOM 794 C CA . LEU A 1 135 ? 53.537 13.293 27.118 1.00 22.27 135 LEU A CA 1
ATOM 795 C C . LEU A 1 135 ? 54.164 13.725 25.803 1.00 22.67 135 LEU A C 1
ATOM 796 O O . LEU A 1 135 ? 55.367 13.985 25.726 1.00 22.56 135 LEU A O 1
ATOM 801 N N . ARG A 1 136 ? 53.332 13.774 24.770 1.00 23.08 136 ARG A N 1
ATOM 802 C CA . ARG A 1 136 ? 53.708 14.377 23.497 1.00 23.98 136 ARG A CA 1
ATOM 803 C C . ARG A 1 136 ? 52.487 15.099 22.955 1.00 24.78 136 ARG A C 1
ATOM 804 O O . ARG A 1 136 ? 51.429 14.494 22.787 1.00 24.58 136 ARG A O 1
ATOM 812 N N . ARG A 1 137 ? 52.655 16.392 22.700 1.00 26.78 137 ARG A N 1
ATOM 813 C CA . ARG A 1 137 ? 51.585 17.271 22.245 1.00 28.04 137 ARG A CA 1
ATOM 814 C C . ARG A 1 137 ? 50.318 17.090 23.070 1.00 27.67 137 ARG A C 1
ATOM 815 O O . ARG A 1 137 ? 49.233 16.914 22.523 1.00 29.16 137 ARG A O 1
ATOM 823 N N . GLY A 1 138 ? 50.474 17.118 24.391 1.00 27.27 138 GLY A N 1
ATOM 824 C CA . GLY A 1 138 ? 49.344 17.001 25.306 1.00 25.90 138 GLY A CA 1
ATOM 825 C C . GLY A 1 138 ? 48.724 15.615 25.477 1.00 25.45 138 GLY A C 1
ATOM 826 O O . GLY A 1 138 ? 47.823 15.459 26.302 1.00 24.63 138 GLY A O 1
ATOM 827 N N . GLN A 1 139 ? 49.196 14.613 24.723 1.00 24.03 139 GLN A N 1
ATOM 828 C CA . GLN A 1 139 ? 48.660 13.252 24.791 1.00 23.51 139 GLN A CA 1
ATOM 829 C C . GLN A 1 139 ? 49.689 12.288 25.391 1.00 21.60 139 GLN A C 1
ATOM 830 O O . GLN A 1 139 ? 50.890 12.534 25.311 1.00 20.96 139 GLN A O 1
ATOM 836 N N . PRO A 1 140 ? 49.229 11.159 25.939 1.00 19.58 140 PRO A N 1
ATOM 837 C CA . PRO A 1 140 ? 50.181 10.174 26.433 1.00 19.09 140 PRO A CA 1
ATOM 838 C C . PRO A 1 140 ? 51.054 9.681 25.285 1.00 17.84 140 PRO A C 1
ATOM 839 O O . PRO A 1 140 ? 50.603 9.570 24.152 1.00 18.01 140 PRO A O 1
ATOM 843 N N . THR A 1 141 ? 52.310 9.430 25.588 1.00 17.37 141 THR A N 1
ATOM 844 C CA . THR A 1 141 ? 53.187 8.809 24.621 1.00 16.92 141 THR A CA 1
ATOM 845 C C . THR A 1 141 ? 52.784 7.345 24.412 1.00 16.67 141 THR A C 1
ATOM 846 O O . THR A 1 141 ? 52.033 6.764 25.172 1.00 15.66 141 THR A O 1
ATOM 850 N N . VAL A 1 142 ? 53.292 6.739 23.344 1.00 15.53 142 VAL A N 1
ATOM 851 C CA . VAL A 1 142 ? 52.847 5.397 22.991 1.00 16.09 142 VAL A CA 1
ATOM 852 C C . VAL A 1 142 ? 53.137 4.394 24.104 1.00 15.92 142 VAL A C 1
ATOM 853 O O . VAL A 1 142 ? 52.288 3.554 24.393 1.00 15.80 142 VAL A O 1
ATOM 857 N N . HIS A 1 143 ? 54.302 4.481 24.749 1.00 16.49 143 HIS A N 1
ATOM 858 C CA . HIS A 1 143 ? 54.645 3.495 25.799 1.00 17.63 143 HIS A CA 1
ATOM 859 C C . HIS A 1 143 ? 53.789 3.670 27.054 1.00 18.24 143 HIS A C 1
ATOM 860 O O . HIS A 1 143 ? 53.588 2.716 27.801 1.00 18.92 143 HIS A O 1
ATOM 867 N N . ARG A 1 144 ? 53.281 4.879 27.260 1.00 19.03 144 ARG A N 1
ATOM 868 C CA . ARG A 1 144 ? 52.376 5.167 28.385 1.00 19.71 144 ARG A CA 1
ATOM 869 C C . ARG A 1 144 ? 50.956 4.684 28.109 1.00 19.89 144 ARG A C 1
ATOM 870 O O . ARG A 1 144 ? 50.336 4.067 28.976 1.00 21.38 144 ARG A O 1
ATOM 878 N N . LYS A 1 145 ? 50.437 4.946 26.915 1.00 19.48 145 LYS A N 1
ATOM 879 C CA . LYS A 1 145 ? 49.090 4.497 26.544 1.00 19.59 145 LYS A CA 1
ATOM 880 C C . LYS A 1 145 ? 48.998 2.970 26.342 1.00 19.28 145 LYS A C 1
ATOM 881 O O . LYS A 1 145 ? 47.975 2.343 26.658 1.00 19.55 145 LYS A O 1
ATOM 887 N N . PHE A 1 146 ? 50.072 2.376 25.827 1.00 18.68 146 PHE A N 1
ATOM 888 C CA . PHE A 1 146 ? 50.170 0.935 25.615 1.00 18.70 146 PHE A CA 1
ATOM 889 C C . PHE A 1 146 ? 51.188 0.397 26.620 1.00 18.87 146 PHE A C 1
ATOM 890 O O . PHE A 1 146 ? 50.913 0.359 27.826 1.00 19.16 146 PHE A O 1
ATOM 898 N N . ASP A 1 147 ? 52.350 -0.023 26.141 1.00 18.55 147 ASP A N 1
ATOM 899 C CA . ASP A 1 147 ? 53.472 -0.374 27.005 1.00 18.48 147 ASP A CA 1
ATOM 900 C C . ASP A 1 147 ? 54.769 -0.232 26.210 1.00 18.20 147 ASP A C 1
ATOM 901 O O . ASP A 1 147 ? 54.737 0.057 25.003 1.00 17.01 147 ASP A O 1
ATOM 906 N N . GLU A 1 148 ? 55.907 -0.418 26.883 1.00 18.27 148 GLU A N 1
ATOM 907 C CA . GLU A 1 148 ? 57.199 -0.183 26.226 1.00 18.10 148 GLU A CA 1
ATOM 908 C C . GLU A 1 148 ? 57.416 -1.162 25.056 1.00 16.95 148 GLU A C 1
ATOM 909 O O . GLU A 1 148 ? 57.845 -0.749 23.991 1.00 16.56 148 GLU A O 1
ATOM 915 N N . ALA A 1 149 ? 57.120 -2.452 25.246 1.00 16.77 149 ALA A N 1
ATOM 916 C CA . ALA A 1 149 ? 57.244 -3.443 24.164 1.00 16.36 149 ALA A CA 1
ATOM 917 C C . ALA A 1 149 ? 56.457 -3.037 22.902 1.00 16.01 149 ALA A C 1
ATOM 918 O O . ALA A 1 149 ? 56.963 -3.077 21.774 1.00 15.78 149 ALA A O 1
ATOM 920 N N . THR A 1 150 ? 55.200 -2.677 23.115 1.00 15.99 150 THR A N 1
ATOM 921 C CA . THR A 1 150 ? 54.352 -2.265 22.025 1.00 15.67 150 THR A CA 1
ATOM 922 C C . THR A 1 150 ? 54.883 -0.999 21.372 1.00 15.34 150 THR A C 1
ATOM 923 O O . THR A 1 150 ? 54.805 -0.870 20.157 1.00 14.52 150 THR A O 1
ATOM 927 N N . ALA A 1 151 ? 55.416 -0.059 22.170 1.00 14.80 151 ALA A N 1
ATOM 928 C CA . ALA A 1 151 ? 56.018 1.147 21.589 1.00 15.09 151 ALA A CA 1
ATOM 929 C C . ALA A 1 151 ? 57.232 0.797 20.720 1.00 15.32 151 ALA A C 1
ATOM 930 O O . ALA A 1 151 ? 57.411 1.317 19.608 1.00 15.12 151 ALA A O 1
ATOM 932 N N . ILE A 1 152 ? 58.076 -0.096 21.217 1.00 15.00 152 ILE A N 1
ATOM 933 C CA . ILE A 1 152 ? 59.252 -0.510 20.439 1.00 14.69 152 ILE A CA 1
ATOM 934 C C . ILE A 1 152 ? 58.814 -1.104 19.099 1.00 14.53 152 ILE A C 1
ATOM 935 O O . ILE A 1 152 ? 59.338 -0.725 18.042 1.00 14.96 152 ILE A O 1
ATOM 940 N N . LEU A 1 153 ? 57.843 -2.015 19.153 1.00 14.31 153 LEU A N 1
ATOM 941 C CA . LEU A 1 153 ? 57.362 -2.707 17.968 1.00 14.30 153 LEU A CA 1
ATOM 942 C C . LEU A 1 153 ? 56.597 -1.755 17.037 1.00 14.48 153 LEU A C 1
ATOM 943 O O . LEU A 1 153 ? 56.669 -1.898 15.824 1.00 14.89 153 LEU A O 1
ATOM 948 N N . ALA A 1 154 ? 55.906 -0.771 17.604 1.00 14.13 154 ALA A N 1
ATOM 949 C CA . ALA A 1 154 ? 55.164 0.213 16.789 1.00 13.95 154 ALA A CA 1
ATOM 950 C C . ALA A 1 154 ? 56.135 1.074 15.997 1.00 13.94 154 ALA A C 1
ATOM 951 O O . ALA A 1 154 ? 55.956 1.307 14.812 1.00 14.91 154 ALA A O 1
ATOM 953 N N . GLY A 1 155 ? 57.198 1.521 16.655 1.00 13.81 155 GLY A N 1
ATOM 954 C CA . GLY A 1 155 ? 58.215 2.273 15.936 1.00 13.80 155 GLY A CA 1
ATOM 955 C C . GLY A 1 155 ? 58.896 1.423 14.876 1.00 13.47 155 GLY A C 1
ATOM 956 O O . GLY A 1 155 ? 59.122 1.867 13.763 1.00 14.81 155 GLY A O 1
ATOM 957 N N . ASP A 1 156 ? 59.215 0.179 15.229 1.00 14.41 156 ASP A N 1
ATOM 958 C CA . ASP A 1 156 ? 59.863 -0.743 14.289 1.00 14.73 156 ASP A CA 1
ATOM 959 C C . ASP A 1 156 ? 58.967 -0.938 13.057 1.00 15.26 156 ASP A C 1
ATOM 960 O O . ASP A 1 156 ? 59.416 -0.960 11.906 1.00 15.53 156 ASP A O 1
ATOM 965 N N . SER A 1 157 ? 57.674 -1.074 13.323 1.00 14.67 157 SER A N 1
ATOM 966 C CA . SER A 1 157 ? 56.708 -1.338 12.261 1.00 14.55 157 SER A CA 1
ATOM 967 C C . SER A 1 157 ? 56.495 -0.094 11.376 1.00 14.07 157 SER A C 1
ATOM 968 O O . SER A 1 157 ? 56.320 -0.205 10.178 1.00 15.25 157 SER A O 1
ATOM 971 N N . LEU A 1 158 ? 56.503 1.094 11.981 1.00 14.25 158 LEU A N 1
ATOM 972 C CA . LEU A 1 158 ? 56.384 2.349 11.210 1.00 14.24 158 LEU A CA 1
ATOM 973 C C . LEU A 1 158 ? 57.617 2.590 10.339 1.00 14.39 158 LEU A C 1
ATOM 974 O O . LEU A 1 158 ? 57.493 3.042 9.205 1.00 15.80 158 LEU A O 1
ATOM 979 N N . LEU A 1 159 ? 58.811 2.288 10.875 1.00 13.83 159 LEU A N 1
ATOM 980 C CA . LEU A 1 159 ? 60.042 2.382 10.068 1.00 14.64 159 LEU A CA 1
ATOM 981 C C . LEU A 1 159 ? 59.968 1.419 8.859 1.00 15.19 159 LEU A C 1
ATOM 982 O O . LEU A 1 159 ? 60.278 1.791 7.732 1.00 16.32 159 LEU A O 1
ATOM 987 N N . THR A 1 160 ? 59.541 0.183 9.117 1.00 15.08 160 THR A N 1
ATOM 988 C CA . THR A 1 160 ? 59.412 -0.837 8.084 1.00 14.55 160 THR A CA 1
ATOM 989 C C . THR A 1 160 ? 58.387 -0.383 7.025 1.00 14.77 160 THR A C 1
ATOM 990 O O . THR A 1 160 ? 58.607 -0.502 5.829 1.00 15.28 160 THR A O 1
ATOM 994 N N . LEU A 1 161 ? 57.247 0.106 7.502 1.00 14.53 161 LEU A N 1
ATOM 995 C CA . LEU A 1 161 ? 56.155 0.541 6.608 1.00 14.77 161 LEU A CA 1
ATOM 996 C C . LEU A 1 161 ? 56.570 1.684 5.679 1.00 15.23 161 LEU A C 1
ATOM 997 O O . LEU A 1 161 ? 56.099 1.766 4.522 1.00 14.90 161 LEU A O 1
ATOM 1002 N N . ALA A 1 162 ? 57.432 2.585 6.157 1.00 14.69 162 ALA A N 1
ATOM 1003 C CA . ALA A 1 162 ? 57.930 3.685 5.321 1.00 15.37 162 ALA A CA 1
ATOM 1004 C C . ALA A 1 162 ? 58.490 3.147 4.005 1.00 15.05 162 ALA A C 1
ATOM 1005 O O . ALA A 1 162 ? 58.227 3.678 2.925 1.00 16.27 162 ALA A O 1
ATOM 1007 N N . PHE A 1 163 ? 59.271 2.073 4.089 1.00 15.92 163 PHE A N 1
ATOM 1008 C CA . PHE A 1 163 ? 59.876 1.482 2.898 1.00 15.59 163 PHE A CA 1
ATOM 1009 C C . PHE A 1 163 ? 58.872 0.766 2.002 1.00 15.92 163 PHE A C 1
ATOM 1010 O O . PHE A 1 163 ? 58.925 0.906 0.780 1.00 16.34 163 PHE A O 1
ATOM 1018 N N . ASP A 1 164 ? 57.930 0.058 2.627 1.00 16.40 164 ASP A N 1
ATOM 1019 C CA . ASP A 1 164 ? 56.784 -0.493 1.901 1.00 16.08 164 ASP A CA 1
ATOM 1020 C C . ASP A 1 164 ? 56.044 0.585 1.101 1.00 15.57 164 ASP A C 1
ATOM 1021 O O . ASP A 1 164 ? 55.762 0.405 -0.065 1.00 16.71 164 ASP A O 1
ATOM 1026 N N . ILE A 1 165 ? 55.731 1.707 1.740 1.00 15.34 165 ILE A N 1
ATOM 1027 C CA . ILE A 1 165 ? 54.948 2.760 1.102 1.00 15.50 165 ILE A CA 1
ATOM 1028 C C . ILE A 1 165 ? 55.683 3.344 -0.096 1.00 15.49 165 ILE A C 1
ATOM 1029 O O . ILE A 1 165 ? 55.092 3.584 -1.152 1.00 16.79 165 ILE A O 1
ATOM 1034 N N . ILE A 1 166 ? 56.989 3.545 0.048 1.00 15.76 166 ILE A N 1
ATOM 1035 C CA . ILE A 1 166 ? 57.738 4.072 -1.093 1.00 16.21 166 ILE A CA 1
ATOM 1036 C C . ILE A 1 166 ? 57.774 3.107 -2.269 1.00 16.15 166 ILE A C 1
ATOM 1037 O O . ILE A 1 166 ? 57.568 3.509 -3.414 1.00 16.97 166 ILE A O 1
ATOM 1042 N N . ALA A 1 167 ? 58.029 1.828 -2.001 1.00 16.45 167 ALA A N 1
ATOM 1043 C CA . ALA A 1 167 ? 58.317 0.887 -3.088 1.00 17.04 167 ALA A CA 1
ATOM 1044 C C . ALA A 1 167 ? 57.070 0.248 -3.691 1.00 17.06 167 ALA A C 1
ATOM 1045 O O . ALA A 1 167 ? 57.144 -0.343 -4.774 1.00 17.58 167 ALA A O 1
ATOM 1047 N N . SER A 1 168 ? 55.949 0.355 -2.970 1.00 17.04 168 SER A N 1
ATOM 1048 C CA A SER A 1 168 ? 54.712 -0.330 -3.352 0.50 17.71 168 SER A CA 1
ATOM 1049 C CA B SER A 1 168 ? 54.692 -0.295 -3.335 0.50 17.99 168 SER A CA 1
ATOM 1050 C C . SER A 1 168 ? 54.198 0.084 -4.724 1.00 17.99 168 SER A C 1
ATOM 1051 O O . SER A 1 168 ? 54.391 1.211 -5.171 1.00 16.95 168 SER A O 1
ATOM 1056 N N . ASP A 1 169 ? 53.509 -0.854 -5.377 1.00 19.03 169 ASP A N 1
ATOM 1057 C CA . ASP A 1 169 ? 52.949 -0.594 -6.688 1.00 20.19 169 ASP A CA 1
ATOM 1058 C C . ASP A 1 169 ? 51.879 0.489 -6.657 1.00 21.11 169 ASP A C 1
ATOM 1059 O O . ASP A 1 169 ? 51.649 1.134 -7.686 1.00 22.21 169 ASP A O 1
ATOM 1064 N N . ASP A 1 170 ? 51.242 0.727 -5.505 1.00 21.26 170 ASP A N 1
ATOM 1065 C CA . ASP A 1 170 ? 50.246 1.814 -5.436 1.00 21.83 170 ASP A CA 1
ATOM 1066 C C . ASP A 1 170 ? 50.846 3.218 -5.297 1.00 21.37 170 ASP A C 1
ATOM 1067 O O . ASP A 1 170 ? 50.106 4.205 -5.276 1.00 22.17 170 ASP A O 1
ATOM 1072 N N . ASN A 1 171 ? 52.180 3.296 -5.207 1.00 19.84 171 ASN A N 1
ATOM 1073 C CA . ASN A 1 171 ? 52.905 4.541 -5.384 1.00 19.45 171 ASN A CA 1
ATOM 1074 C C . ASN A 1 171 ? 53.214 4.658 -6.869 1.00 18.65 171 ASN A C 1
ATOM 1075 O O . ASN A 1 171 ? 54.013 3.867 -7.393 1.00 18.11 171 ASN A O 1
ATOM 1080 N N . PRO A 1 172 ? 52.552 5.608 -7.578 1.00 18.14 172 PRO A N 1
ATOM 1081 C CA . PRO A 1 172 ? 52.716 5.647 -9.032 1.00 18.30 172 PRO A CA 1
ATOM 1082 C C . PRO A 1 172 ? 54.015 6.316 -9.428 1.00 18.80 172 PRO A C 1
ATOM 1083 O O . PRO A 1 172 ? 54.047 7.513 -9.697 1.00 19.08 172 PRO A O 1
ATOM 1087 N N . LEU A 1 173 ? 55.096 5.531 -9.410 1.00 18.67 173 LEU A N 1
ATOM 1088 C CA . LEU A 1 173 ? 56.451 6.028 -9.610 1.00 18.54 173 LEU A CA 1
ATOM 1089 C C . LEU A 1 173 ? 57.338 4.905 -10.180 1.00 18.32 173 LEU A C 1
ATOM 1090 O O . LEU A 1 173 ? 57.237 3.757 -9.762 1.00 17.92 173 LEU A O 1
ATOM 1095 N N . ALA A 1 174 ? 58.179 5.238 -11.157 1.00 18.52 174 ALA A N 1
ATOM 1096 C CA . ALA A 1 174 ? 59.035 4.241 -11.805 1.00 17.98 174 ALA A CA 1
ATOM 1097 C C . ALA A 1 174 ? 59.973 3.600 -10.785 1.00 17.81 174 ALA A C 1
ATOM 1098 O O . ALA A 1 174 ? 60.391 4.245 -9.824 1.00 17.72 174 ALA A O 1
ATOM 1100 N N . ALA A 1 175 ? 60.300 2.337 -11.033 1.00 18.09 175 ALA A N 1
ATOM 1101 C CA . ALA A 1 175 ? 61.154 1.536 -10.146 1.00 17.62 175 ALA A CA 1
ATOM 1102 C C . ALA A 1 175 ? 62.501 2.194 -9.873 1.00 17.91 175 ALA A C 1
ATOM 1103 O O . ALA A 1 175 ? 62.984 2.172 -8.762 1.00 17.68 175 ALA A O 1
ATOM 1105 N N . GLU A 1 176 ? 63.099 2.795 -10.895 1.00 18.01 176 GLU A N 1
ATOM 1106 C CA . GLU A 1 176 ? 64.409 3.424 -10.734 1.00 18.59 176 GLU A CA 1
ATOM 1107 C C . GLU A 1 176 ? 64.347 4.574 -9.729 1.00 18.41 176 GLU A C 1
ATOM 1108 O O . GLU A 1 176 ? 65.249 4.752 -8.897 1.00 18.68 176 GLU A O 1
ATOM 1114 N N . ARG A 1 177 ? 63.246 5.328 -9.785 1.00 18.44 177 ARG A N 1
ATOM 1115 C CA . ARG A 1 177 ? 63.026 6.433 -8.855 1.00 17.59 177 ARG A CA 1
ATOM 1116 C C . ARG A 1 177 ? 62.710 5.932 -7.427 1.00 17.43 177 ARG A C 1
ATOM 1117 O O . ARG A 1 177 ? 63.181 6.505 -6.435 1.00 17.14 177 ARG A O 1
ATOM 1125 N N . LYS A 1 178 ? 61.929 4.859 -7.332 1.00 17.11 178 LYS A N 1
ATOM 1126 C CA . LYS A 1 178 ? 61.677 4.173 -6.053 1.00 16.29 178 LYS A CA 1
ATOM 1127 C C . LYS A 1 178 ? 62.984 3.706 -5.405 1.00 16.20 178 LYS A C 1
ATOM 1128 O O . LYS A 1 178 ? 63.226 3.971 -4.240 1.00 15.53 178 LYS A O 1
ATOM 1134 N N . ALA A 1 179 ? 63.836 3.040 -6.175 1.00 15.67 179 ALA A N 1
ATOM 1135 C CA . ALA A 1 179 ? 65.143 2.584 -5.636 1.00 15.63 179 ALA A CA 1
ATOM 1136 C C . ALA A 1 179 ? 65.970 3.756 -5.135 1.00 15.67 179 ALA A C 1
ATOM 1137 O O . ALA A 1 179 ? 66.535 3.707 -4.050 1.00 15.24 179 ALA A O 1
ATOM 1139 N N . ALA A 1 180 ? 66.026 4.835 -5.924 1.00 15.84 180 ALA A N 1
ATOM 1140 C CA . ALA A 1 180 ? 66.771 6.030 -5.525 1.00 16.28 180 ALA A CA 1
ATOM 1141 C C . ALA A 1 180 ? 66.250 6.611 -4.219 1.00 16.05 180 ALA A C 1
ATOM 1142 O O . ALA A 1 180 ? 67.012 7.049 -3.364 1.00 15.88 180 ALA A O 1
ATOM 1144 N N . LEU A 1 181 ? 64.931 6.621 -4.062 1.00 14.97 181 LEU A N 1
ATOM 1145 C CA . LEU A 1 181 ? 64.309 7.127 -2.845 1.00 15.48 181 LEU A CA 1
ATOM 1146 C C . LEU A 1 181 ? 64.599 6.218 -1.653 1.00 14.42 181 LEU A C 1
ATOM 1147 O O . LEU A 1 181 ? 64.788 6.708 -0.545 1.00 15.63 181 LEU A O 1
ATOM 1152 N N . VAL A 1 182 ? 64.577 4.903 -1.857 1.00 15.12 182 VAL A N 1
ATOM 1153 C CA . VAL A 1 182 ? 64.862 3.962 -0.773 1.00 15.05 182 VAL A CA 1
ATOM 1154 C C . VAL A 1 182 ? 66.296 4.203 -0.262 1.00 15.55 182 VAL A C 1
ATOM 1155 O O . VAL A 1 182 ? 66.536 4.298 0.955 1.00 15.85 182 VAL A O 1
ATOM 1159 N N . ILE A 1 183 ? 67.233 4.333 -1.189 1.00 15.81 183 ILE A N 1
ATOM 1160 C CA . ILE A 1 183 ? 68.634 4.629 -0.824 1.00 15.77 183 ILE A CA 1
ATOM 1161 C C . ILE A 1 183 ? 68.700 5.956 -0.076 1.00 15.22 183 ILE A C 1
ATOM 1162 O O . ILE A 1 183 ? 69.271 6.046 1.004 1.00 14.90 183 ILE A O 1
ATOM 1167 N N . SER A 1 184 ? 68.101 6.998 -0.644 1.00 15.55 184 SER A N 1
ATOM 1168 C CA . SER A 1 184 ? 68.189 8.332 -0.058 1.00 15.98 184 SER A CA 1
ATOM 1169 C C . SER A 1 184 ? 67.581 8.360 1.350 1.00 15.89 184 SER A C 1
ATOM 1170 O O . SER A 1 184 ? 68.143 8.967 2.280 1.00 15.88 184 SER A O 1
ATOM 1173 N N . LEU A 1 185 ? 66.432 7.706 1.508 1.00 16.02 185 LEU A N 1
ATOM 1174 C CA . LEU A 1 185 ? 65.762 7.698 2.809 1.00 15.91 185 LEU A CA 1
ATOM 1175 C C . LEU A 1 185 ? 66.550 6.888 3.856 1.00 15.89 185 LEU A C 1
ATOM 1176 O O . LEU A 1 185 ? 66.764 7.334 4.977 1.00 15.64 185 LEU A O 1
ATOM 1181 N N . ALA A 1 186 ? 67.059 5.736 3.443 1.00 15.87 186 ALA A N 1
ATOM 1182 C CA . ALA A 1 186 ? 67.838 4.880 4.327 1.00 15.18 186 ALA A CA 1
ATOM 1183 C C . ALA A 1 186 ? 69.121 5.575 4.781 1.00 15.68 186 ALA A C 1
ATOM 1184 O O . ALA A 1 186 ? 69.486 5.476 5.967 1.00 16.63 186 ALA A O 1
ATOM 1186 N N . ARG A 1 187 ? 69.774 6.288 3.855 1.00 15.34 187 ARG A N 1
ATOM 1187 C CA . ARG A 1 187 ? 70.999 7.008 4.197 1.00 15.39 187 ARG A CA 1
ATOM 1188 C C . ARG A 1 187 ? 70.683 8.159 5.124 1.00 14.94 187 ARG A C 1
ATOM 1189 O O . ARG A 1 187 ? 71.405 8.383 6.087 1.00 15.59 187 ARG A O 1
ATOM 1197 N N . ALA A 1 188 ? 69.585 8.870 4.851 1.00 15.11 188 ALA A N 1
ATOM 1198 C CA . ALA A 1 188 ? 69.182 10.008 5.692 1.00 15.75 188 ALA A CA 1
ATOM 1199 C C . ALA A 1 188 ? 68.737 9.578 7.084 1.00 15.71 188 ALA A C 1
ATOM 1200 O O . ALA A 1 188 ? 68.851 10.359 8.044 1.00 17.01 188 ALA A O 1
ATOM 1202 N N . ALA A 1 189 ? 68.215 8.350 7.195 1.00 16.12 189 ALA A N 1
ATOM 1203 C CA . ALA A 1 189 ? 67.571 7.891 8.429 1.00 15.53 189 ALA A CA 1
ATOM 1204 C C . ALA A 1 189 ? 68.440 7.053 9.377 1.00 15.83 189 ALA A C 1
ATOM 1205 O O . ALA A 1 189 ? 68.133 6.951 10.577 1.00 16.52 189 ALA A O 1
ATOM 1207 N N . GLY A 1 190 ? 69.508 6.470 8.834 1.00 15.34 190 GLY A N 1
ATOM 1208 C CA . GLY A 1 190 ? 70.271 5.424 9.500 1.00 15.25 190 GLY A CA 1
ATOM 1209 C C . GLY A 1 190 ? 71.529 5.895 10.202 1.00 15.36 190 GLY A C 1
ATOM 1210 O O . GLY A 1 190 ? 71.592 7.007 10.722 1.00 15.64 190 GLY A O 1
ATOM 1211 N N . ILE A 1 191 ? 72.500 4.996 10.250 1.00 15.59 191 ILE A N 1
ATOM 1212 C CA . ILE A 1 191 ? 73.776 5.196 10.974 1.00 15.06 191 ILE A CA 1
ATOM 1213 C C . ILE A 1 191 ? 74.449 6.517 10.589 1.00 15.51 191 ILE A C 1
ATOM 1214 O O . ILE A 1 191 ? 75.060 7.191 11.451 1.00 16.32 191 ILE A O 1
ATOM 1219 N N . GLY A 1 192 ? 74.376 6.870 9.314 1.00 16.27 192 GLY A N 1
ATOM 1220 C CA . GLY A 1 192 ? 74.996 8.130 8.833 1.00 16.22 192 GLY A CA 1
ATOM 1221 C C . GLY A 1 192 ? 74.043 9.310 8.733 1.00 17.04 192 GLY A C 1
ATOM 1222 O O . GLY A 1 192 ? 74.351 10.315 8.104 1.00 17.50 192 GLY A O 1
ATOM 1223 N N . GLY A 1 193 ? 72.865 9.159 9.320 1.00 16.17 193 GLY A N 1
ATOM 1224 C CA . GLY A 1 193 ? 71.816 10.165 9.312 1.00 15.45 193 GLY A CA 1
ATOM 1225 C C . GLY A 1 193 ? 71.142 10.214 10.681 1.00 15.45 193 GLY A C 1
ATOM 1226 O O . GLY A 1 193 ? 71.809 10.183 11.715 1.00 16.39 193 GLY A O 1
ATOM 1227 N N . MET A 1 194 ? 69.811 10.198 10.671 1.00 15.64 194 MET A N 1
ATOM 1228 C CA . MET A 1 194 ? 69.001 10.484 11.858 1.00 15.35 194 MET A CA 1
ATOM 1229 C C . MET A 1 194 ? 69.399 9.630 13.076 1.00 15.77 194 MET A C 1
ATOM 1230 O O . MET A 1 194 ? 69.656 10.170 14.153 1.00 16.83 194 MET A O 1
ATOM 1235 N N . ALA A 1 195 ? 69.446 8.310 12.898 1.00 16.02 195 ALA A N 1
ATOM 1236 C CA . ALA A 1 195 ? 69.722 7.401 14.019 1.00 16.06 195 ALA A CA 1
ATOM 1237 C C . ALA A 1 195 ? 71.104 7.663 14.602 1.00 15.90 195 ALA A C 1
ATOM 1238 O O . ALA A 1 195 ? 71.300 7.682 15.819 1.00 16.88 195 ALA A O 1
ATOM 1240 N N . GLY A 1 196 ? 72.074 7.877 13.718 1.00 15.63 196 GLY A N 1
ATOM 1241 C CA . GLY A 1 196 ? 73.423 8.241 14.156 1.00 16.21 196 GLY A CA 1
ATOM 1242 C C . GLY A 1 196 ? 73.442 9.552 14.903 1.00 16.56 196 GLY A C 1
ATOM 1243 O O . GLY A 1 196 ? 74.176 9.717 15.893 1.00 15.91 196 GLY A O 1
ATOM 1244 N N . GLY A 1 197 ? 72.665 10.514 14.418 1.00 15.79 197 GLY A N 1
ATOM 1245 C CA . GLY A 1 197 ? 72.537 11.802 15.110 1.00 17.02 197 GLY A CA 1
ATOM 1246 C C . GLY A 1 197 ? 71.9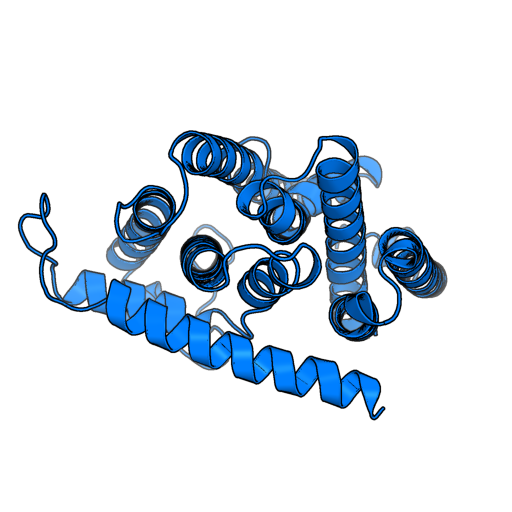71 11.669 16.501 1.00 17.31 197 GLY A C 1
ATOM 1247 O O . GLY A 1 197 ? 72.408 12.353 17.424 1.00 17.23 197 GLY A O 1
ATOM 1248 N N . GLN A 1 198 ? 71.006 10.776 16.666 1.00 17.39 198 GLN A N 1
ATOM 1249 C CA . GLN A 1 198 ? 70.432 10.537 17.983 1.00 19.45 198 GLN A CA 1
ATOM 1250 C C . GLN A 1 198 ? 71.482 9.937 18.893 1.00 18.86 198 GLN A C 1
ATOM 1251 O O . GLN A 1 198 ? 71.593 10.331 20.050 1.00 18.91 198 GLN A O 1
ATOM 1257 N N . ALA A 1 199 ? 72.288 9.021 18.358 1.00 18.07 199 ALA A N 1
ATOM 1258 C CA . ALA A 1 199 ? 73.400 8.473 19.137 1.00 18.25 199 ALA A CA 1
ATOM 1259 C C . ALA A 1 199 ? 74.391 9.574 19.553 1.00 18.82 199 ALA A C 1
ATOM 1260 O O . ALA A 1 199 ? 74.876 9.578 20.687 1.00 18.79 199 ALA A O 1
ATOM 1262 N N . LEU A 1 200 ? 74.704 10.486 18.632 1.00 18.60 200 LEU A N 1
ATOM 1263 C CA . LEU A 1 200 ? 75.642 11.570 18.952 1.00 19.44 200 LEU A CA 1
ATOM 1264 C C . LEU A 1 200 ? 75.036 12.519 19.975 1.00 19.88 200 LEU A C 1
ATOM 1265 O O . LEU A 1 200 ? 75.747 13.051 20.845 1.00 19.99 200 LEU A O 1
ATOM 1270 N N . ASP A 1 201 ? 73.725 12.701 19.910 1.00 22.13 201 ASP A N 1
ATOM 1271 C CA . ASP A 1 201 ? 73.040 13.606 20.821 1.00 23.02 201 ASP A CA 1
ATOM 1272 C C . ASP A 1 201 ? 73.065 13.073 22.258 1.00 24.01 201 ASP A C 1
ATOM 1273 O O . ASP A 1 201 ? 73.362 13.800 23.212 1.00 24.22 201 ASP A O 1
ATOM 1278 N N . LEU A 1 202 ? 72.780 11.788 22.409 1.00 24.42 202 LEU A N 1
ATOM 1279 C CA . LEU A 1 202 ? 72.812 11.161 23.720 1.00 25.41 202 LEU A CA 1
ATOM 1280 C C . LEU A 1 202 ? 74.232 11.159 24.296 1.00 25.53 202 LEU A C 1
ATOM 1281 O O . LEU A 1 202 ? 74.420 11.369 25.502 1.00 25.97 202 LEU A O 1
ATOM 1286 N N . ALA A 1 203 ? 75.230 10.915 23.445 1.00 26.07 203 ALA A N 1
ATOM 1287 C CA . ALA A 1 203 ? 76.633 10.990 23.860 1.00 26.57 203 ALA A CA 1
ATOM 1288 C C . ALA A 1 203 ? 77.016 12.411 24.291 1.00 26.91 203 ALA A C 1
ATOM 1289 O O . ALA A 1 203 ? 77.823 12.596 25.217 1.00 26.65 203 ALA A O 1
ATOM 1291 N N . ALA A 1 204 ? 76.440 13.411 23.629 1.00 27.56 204 ALA A N 1
ATOM 1292 C CA . ALA A 1 204 ? 76.696 14.815 23.974 1.00 29.12 204 ALA A CA 1
ATOM 1293 C C . ALA A 1 204 ? 76.249 15.169 25.398 1.00 30.31 204 ALA A C 1
ATOM 1294 O O . ALA A 1 204 ? 76.800 16.082 26.010 1.00 30.64 204 ALA A O 1
ATOM 1296 N N . GLU A 1 205 ? 75.249 14.452 25.914 1.00 31.68 205 GLU A N 1
ATOM 1297 C CA . GLU A 1 205 ? 74.741 14.683 27.275 1.00 32.72 205 GLU A CA 1
ATOM 1298 C C . GLU A 1 205 ? 75.771 14.373 28.365 1.00 33.16 205 GLU A C 1
ATOM 1299 O O . GLU A 1 205 ? 75.758 14.999 29.427 1.00 34.07 205 GLU A O 1
ATOM 1305 N N . LYS A 1 206 ? 76.655 13.412 28.101 1.00 33.49 206 LYS A N 1
ATOM 1306 C CA . LYS A 1 206 ? 77.691 13.001 29.061 1.00 33.44 206 LYS A CA 1
ATOM 1307 C C . LYS A 1 206 ? 79.075 13.586 28.747 1.00 33.15 206 LYS A C 1
ATOM 1308 O O . LYS A 1 206 ? 79.959 13.614 29.614 1.00 33.46 206 LYS A O 1
ATOM 1314 N N . LYS A 1 207 ? 79.261 14.040 27.508 1.00 32.43 207 LYS A N 1
ATOM 1315 C CA . LYS A 1 207 ? 80.534 14.597 27.057 1.00 31.36 207 LYS A CA 1
ATOM 1316 C C . LYS A 1 207 ? 80.255 15.750 26.085 1.00 30.03 207 LYS A C 1
ATOM 1317 O O . LYS A 1 207 ? 79.904 15.524 24.931 1.00 29.29 207 LYS A O 1
ATOM 1323 N N . ALA A 1 208 ? 80.398 16.986 26.558 1.00 28.45 208 ALA A N 1
ATOM 1324 C CA . ALA A 1 208 ? 80.006 18.153 25.759 1.00 27.45 208 ALA A CA 1
ATOM 1325 C C . ALA A 1 208 ? 80.744 18.213 24.411 1.00 26.33 208 ALA A C 1
ATOM 1326 O O . ALA A 1 208 ? 81.970 18.131 24.364 1.00 26.42 208 ALA A O 1
ATOM 1328 N N . PRO A 1 209 ? 79.999 18.349 23.302 1.00 24.82 209 PRO A N 1
ATOM 1329 C CA . PRO A 1 209 ? 80.646 18.467 22.002 1.00 24.32 209 PRO A CA 1
ATOM 1330 C C . PRO A 1 209 ? 81.160 19.880 21.749 1.00 23.97 209 PRO A C 1
ATOM 1331 O O . PRO A 1 209 ? 80.709 20.839 22.404 1.00 24.53 209 PRO A O 1
ATOM 1335 N N . ASP A 1 210 ? 82.095 20.002 20.813 1.00 23.04 210 ASP A N 1
ATOM 1336 C CA . ASP A 1 210 ? 82.523 21.313 20.332 1.00 22.48 210 ASP A CA 1
ATOM 1337 C C . ASP A 1 210 ? 81.609 21.767 19.199 1.00 21.54 210 ASP A C 1
ATOM 1338 O O . ASP A 1 210 ? 80.622 21.091 18.855 1.00 20.76 210 ASP A O 1
ATOM 1343 N N . GLU A 1 211 ? 81.901 22.918 18.617 1.00 21.20 211 GLU A N 1
ATOM 1344 C CA . GLU A 1 211 ? 81.010 23.471 17.617 1.00 21.00 211 GLU A CA 1
ATOM 1345 C C . GLU A 1 211 ? 80.862 22.539 16.399 1.00 19.70 211 GLU A C 1
ATOM 1346 O O . GLU A 1 211 ? 79.767 22.297 15.920 1.00 19.71 211 GLU A O 1
ATOM 1352 N N . ASP A 1 212 ? 81.976 22.020 15.910 1.00 20.12 212 ASP A N 1
ATOM 1353 C CA . ASP A 1 212 ? 81.940 21.101 14.778 1.00 19.27 212 ASP A CA 1
ATOM 1354 C C . ASP A 1 212 ? 81.075 19.873 15.118 1.00 18.37 212 ASP A C 1
ATOM 1355 O O . ASP A 1 212 ? 80.314 19.363 14.274 1.00 17.83 212 ASP A O 1
ATOM 1360 N N . GLY A 1 213 ? 81.178 19.400 16.352 1.00 18.34 213 GLY A N 1
ATOM 1361 C CA . GLY A 1 213 ? 80.377 18.256 16.782 1.00 17.90 213 GLY A CA 1
ATOM 1362 C C . GLY A 1 213 ? 78.888 18.534 16.815 1.00 17.72 213 GLY A C 1
ATOM 1363 O O . GLY A 1 213 ? 78.065 17.670 16.448 1.00 17.93 213 GLY A O 1
ATOM 1364 N N . ILE A 1 214 ? 78.530 19.735 17.271 1.00 17.22 214 ILE A N 1
ATOM 1365 C CA . ILE A 1 214 ? 77.139 20.162 17.331 1.00 17.13 214 ILE A CA 1
ATOM 1366 C C . ILE A 1 214 ? 76.558 20.257 15.920 1.00 16.19 214 ILE A C 1
ATOM 1367 O O . ILE A 1 214 ? 75.472 19.763 15.636 1.00 16.13 214 ILE A O 1
ATOM 1372 N N . ILE A 1 215 ? 77.306 20.883 15.012 1.00 16.17 215 ILE A N 1
ATOM 1373 C CA . ILE A 1 215 ? 76.828 21.054 13.646 1.00 16.20 215 ILE A CA 1
ATOM 1374 C C . ILE A 1 215 ? 76.557 19.680 13.024 1.00 15.77 215 ILE A C 1
ATOM 1375 O O . ILE A 1 215 ? 75.520 19.437 12.381 1.00 16.24 215 ILE A O 1
ATOM 1380 N N . THR A 1 216 ? 77.481 18.761 13.260 1.00 16.53 216 THR A N 1
ATOM 1381 C CA . THR A 1 216 ? 77.352 17.399 12.723 1.00 16.69 216 THR A CA 1
ATOM 1382 C C . THR A 1 216 ? 76.149 16.669 13.306 1.00 16.57 216 THR A C 1
ATOM 1383 O O . THR A 1 216 ? 75.341 16.105 12.550 1.00 16.85 216 THR A O 1
ATOM 1387 N N . LEU A 1 217 ? 76.001 16.659 14.628 1.00 16.20 217 LEU A N 1
ATOM 1388 C CA . LEU A 1 217 ? 74.888 15.905 15.206 1.00 17.46 217 LEU A CA 1
ATOM 1389 C C . LEU A 1 217 ? 73.539 16.514 14.814 1.00 17.09 217 LEU A C 1
ATOM 1390 O O . LEU A 1 217 ? 72.559 15.777 14.595 1.00 17.27 217 LEU A O 1
ATOM 1395 N N . GLN A 1 218 ? 73.484 17.842 14.702 1.00 16.82 218 GLN A N 1
ATOM 1396 C CA . GLN A 1 218 ? 72.261 18.514 14.243 1.00 17.36 218 GLN A CA 1
ATOM 1397 C C . GLN A 1 218 ? 71.916 18.194 12.781 1.00 16.50 218 GLN A C 1
ATOM 1398 O O . GLN A 1 218 ? 70.768 17.918 12.456 1.00 17.11 218 GLN A O 1
ATOM 1404 N N . ALA A 1 219 ? 72.924 18.231 11.903 1.00 15.95 219 ALA A N 1
ATOM 1405 C CA . ALA A 1 219 ? 72.730 17.878 10.496 1.00 16.18 219 ALA A CA 1
ATOM 1406 C C . ALA A 1 219 ? 72.167 16.474 10.351 1.00 15.96 219 ALA A C 1
ATOM 1407 O O . ALA A 1 219 ? 71.387 16.210 9.439 1.00 16.76 219 ALA A O 1
ATOM 1409 N N . MET A 1 220 ? 72.546 15.582 11.271 1.00 15.68 220 MET A N 1
ATOM 1410 C CA . MET A 1 220 ? 72.095 14.192 11.250 1.00 15.57 220 MET A CA 1
ATOM 1411 C C . MET A 1 220 ? 70.721 14.038 11.915 1.00 16.74 220 MET A C 1
ATOM 1412 O O . MET A 1 220 ? 69.788 13.517 11.298 1.00 16.08 220 MET A O 1
ATOM 1417 N N . LYS A 1 221 ? 70.613 14.514 13.146 1.00 16.74 221 LYS A N 1
ATOM 1418 C CA . LYS A 1 221 ? 69.441 14.254 13.981 1.00 17.35 221 LYS A CA 1
ATOM 1419 C C . LYS A 1 221 ? 68.177 14.879 13.427 1.00 17.51 221 LYS A C 1
ATOM 1420 O O . LYS A 1 221 ? 67.090 14.267 13.459 1.00 18.81 221 LYS A O 1
ATOM 1426 N N . THR A 1 222 ? 68.313 16.113 12.947 1.00 17.78 222 THR A N 1
ATOM 1427 C CA . THR A 1 222 ? 67.162 16.823 12.392 1.00 17.61 222 THR A CA 1
ATOM 1428 C C . THR A 1 222 ? 67.328 17.260 10.941 1.00 17.55 222 THR A C 1
ATOM 1429 O O . THR A 1 222 ? 66.362 17.310 10.193 1.00 17.43 222 THR A O 1
ATOM 1433 N N . GLY A 1 223 ? 68.542 17.587 10.507 1.00 16.67 223 GLY A N 1
ATOM 1434 C CA . GLY A 1 223 ? 68.691 18.094 9.153 1.00 16.76 223 GLY A CA 1
ATOM 1435 C C . GLY A 1 223 ? 68.410 17.075 8.058 1.00 16.98 223 GLY A C 1
ATOM 1436 O O . GLY A 1 223 ? 67.880 17.422 7.008 1.00 16.60 223 GLY A O 1
ATOM 1437 N N . ALA A 1 224 ? 68.803 15.817 8.277 1.00 16.75 224 ALA A N 1
ATOM 1438 C CA . ALA A 1 224 ? 68.856 14.843 7.183 1.00 16.44 224 ALA A CA 1
ATOM 1439 C C . ALA A 1 224 ? 67.454 14.544 6.611 1.00 16.15 224 ALA A C 1
ATOM 1440 O O . ALA A 1 224 ? 67.294 14.463 5.403 1.00 16.52 224 ALA A O 1
ATOM 1442 N N . LEU A 1 225 ? 66.448 14.413 7.471 1.00 16.36 225 LEU A N 1
ATOM 1443 C CA . LEU A 1 225 ? 65.078 14.146 6.993 1.00 16.31 225 LEU A CA 1
ATOM 1444 C C . LEU A 1 225 ? 64.508 15.336 6.224 1.00 16.33 225 LEU A C 1
ATOM 1445 O O . LEU A 1 225 ? 63.731 15.148 5.302 1.00 16.82 225 LEU A O 1
ATOM 1450 N N . LEU A 1 226 ? 64.892 16.548 6.626 1.00 16.52 226 LEU A N 1
ATOM 1451 C CA . LEU A 1 226 ? 64.425 17.780 5.936 1.00 16.74 226 LEU A CA 1
ATOM 1452 C C . LEU A 1 226 ? 65.118 17.946 4.574 1.00 17.06 226 LEU A C 1
ATOM 1453 O O . LEU A 1 226 ? 64.486 18.310 3.583 1.00 18.20 226 LEU A O 1
ATOM 1458 N N . ARG A 1 227 ? 66.409 17.641 4.521 1.00 16.98 227 ARG A N 1
ATOM 1459 C CA . ARG A 1 227 ? 67.155 17.530 3.275 1.00 16.81 227 ARG A CA 1
ATOM 1460 C C . ARG A 1 227 ? 66.497 16.527 2.320 1.00 16.54 227 ARG A C 1
ATOM 1461 O O . ARG A 1 227 ? 66.208 16.835 1.159 1.00 16.66 227 ARG A O 1
ATOM 1469 N N . PHE A 1 228 ? 66.254 15.326 2.833 1.00 16.39 228 PHE A N 1
ATOM 1470 C CA . PHE A 1 228 ? 65.610 14.285 2.066 1.00 15.77 228 PHE A CA 1
ATOM 1471 C C . PHE A 1 228 ? 64.240 14.769 1.549 1.00 15.58 228 PHE A C 1
ATOM 1472 O O . PHE A 1 228 ? 63.889 14.518 0.395 1.00 15.37 228 PHE A O 1
ATOM 1480 N N . ALA A 1 229 ? 63.451 15.426 2.395 1.00 14.90 229 ALA A N 1
ATOM 1481 C CA . ALA A 1 229 ? 62.094 15.826 1.992 1.00 15.41 229 ALA A CA 1
ATOM 1482 C C . ALA A 1 229 ? 62.107 16.667 0.720 1.00 15.77 229 ALA A C 1
ATOM 1483 O O . ALA A 1 229 ? 61.286 16.505 -0.165 1.00 16.18 229 ALA A O 1
ATOM 1485 N N . CYS A 1 230 ? 63.066 17.569 0.647 1.00 15.75 230 CYS A N 1
ATOM 1486 C CA . CYS A 1 230 ? 63.187 18.482 -0.488 1.00 15.88 230 CYS A CA 1
ATOM 1487 C C . CYS A 1 230 ? 63.825 17.814 -1.684 1.00 15.81 230 CYS A C 1
ATOM 1488 O O . CYS A 1 230 ? 63.363 17.961 -2.799 1.00 15.86 230 CYS A O 1
ATOM 1491 N N . GLU A 1 231 ? 64.900 17.072 -1.441 1.00 15.66 231 GLU A N 1
ATOM 1492 C CA . GLU A 1 231 ? 65.575 16.350 -2.519 1.00 15.54 231 GLU A CA 1
ATOM 1493 C C . GLU A 1 231 ? 64.659 15.317 -3.172 1.00 16.12 231 GLU A C 1
ATOM 1494 O O . GLU A 1 231 ? 64.729 15.082 -4.379 1.00 15.72 231 GLU A O 1
ATOM 1500 N N . ALA A 1 232 ? 63.784 14.710 -2.365 1.00 14.81 232 ALA A N 1
ATOM 1501 C CA . ALA A 1 232 ? 62.833 13.718 -2.863 1.00 15.78 232 ALA A CA 1
ATOM 1502 C C . ALA A 1 232 ? 61.964 14.233 -4.001 1.00 15.36 232 ALA A C 1
ATOM 1503 O O . ALA A 1 232 ? 61.602 13.470 -4.897 1.00 16.54 232 ALA A O 1
ATOM 1505 N N . GLY A 1 233 ? 61.600 15.511 -3.959 1.00 16.24 233 GLY A N 1
ATOM 1506 C CA . GLY A 1 233 ? 60.779 16.074 -5.021 1.00 17.07 233 GLY A CA 1
ATOM 1507 C C . GLY A 1 233 ? 61.463 15.987 -6.373 1.00 16.91 233 GLY A C 1
ATOM 1508 O O . GLY A 1 233 ? 60.835 15.648 -7.389 1.00 18.54 233 GLY A O 1
ATOM 1509 N N . ALA A 1 234 ? 62.760 16.304 -6.389 1.00 18.38 234 ALA A N 1
ATOM 1510 C CA . ALA A 1 234 ? 63.584 16.185 -7.588 1.00 17.80 234 ALA A CA 1
ATOM 1511 C C . ALA A 1 234 ? 63.711 14.730 -8.046 1.00 18.23 234 ALA A C 1
ATOM 1512 O O . ALA A 1 234 ? 63.608 14.441 -9.239 1.00 18.98 234 ALA A O 1
ATOM 1514 N N . ILE A 1 235 ? 63.902 13.802 -7.110 1.00 17.64 235 ILE A N 1
ATOM 1515 C CA . ILE A 1 235 ? 63.971 12.385 -7.474 1.00 17.35 235 ILE A CA 1
ATOM 1516 C C . ILE A 1 235 ? 62.640 11.907 -8.089 1.00 17.62 235 ILE A C 1
ATOM 1517 O O . ILE A 1 235 ? 62.605 11.242 -9.135 1.00 18.59 235 ILE A O 1
ATOM 1522 N N . ILE A 1 236 ? 61.540 12.272 -7.449 1.00 17.55 236 ILE A N 1
ATOM 1523 C CA . ILE A 1 236 ? 60.204 11.903 -7.911 1.00 17.07 236 ILE A CA 1
ATOM 1524 C C . ILE A 1 236 ? 59.913 12.529 -9.289 1.00 17.54 236 ILE A C 1
ATOM 1525 O O . ILE A 1 236 ? 59.307 11.899 -10.135 1.00 17.52 236 ILE A O 1
ATOM 1530 N N . ALA A 1 237 ? 60.328 13.774 -9.478 1.00 17.79 237 ALA A N 1
ATOM 1531 C CA . ALA A 1 237 ? 60.039 14.509 -10.725 1.00 19.45 237 ALA A CA 1
ATOM 1532 C C . ALA A 1 237 ? 60.936 14.054 -11.878 1.00 20.41 237 ALA A C 1
ATOM 1533 O O . ALA A 1 237 ? 60.683 14.413 -13.041 1.00 21.91 237 ALA A O 1
ATOM 1535 N N . GLY A 1 238 ? 61.973 13.279 -11.579 1.00 21.50 238 GLY A N 1
ATOM 1536 C CA . GLY A 1 238 ? 62.931 12.824 -12.586 1.00 21.90 238 GLY A CA 1
ATOM 1537 C C . GLY A 1 238 ? 63.833 13.951 -13.058 1.00 22.50 238 GLY A C 1
ATOM 1538 O O . GLY A 1 238 ? 64.208 14.012 -14.233 1.00 23.39 238 GLY A O 1
ATOM 1539 N N . SER A 1 239 ? 64.185 14.840 -12.134 1.00 23.16 239 SER A N 1
ATOM 1540 C CA . SER A 1 239 ? 65.008 16.021 -12.415 1.00 23.36 239 SER A CA 1
ATOM 1541 C C . SER A 1 239 ? 66.431 15.651 -12.781 1.00 23.46 239 SER A C 1
ATOM 1542 O O . SER A 1 239 ? 66.933 14.598 -12.371 1.00 22.13 239 SER A O 1
ATOM 1545 N N . ASN A 1 240 ? 67.107 16.533 -13.517 1.00 23.97 240 ASN A N 1
ATOM 1546 C CA . ASN A 1 240 ? 68.536 16.341 -13.761 1.00 24.51 240 ASN A CA 1
ATOM 1547 C C . ASN A 1 240 ? 69.355 16.529 -12.487 1.00 25.03 240 ASN A C 1
ATOM 1548 O O . ASN A 1 240 ? 68.832 17.003 -11.468 1.00 24.97 240 ASN A O 1
ATOM 1553 N N . GLN A 1 241 ? 70.619 16.116 -12.527 1.00 24.95 241 GLN A N 1
ATOM 1554 C CA . GLN A 1 241 ? 71.499 16.182 -11.359 1.00 25.17 241 GLN A CA 1
ATOM 1555 C C . GLN A 1 241 ? 71.562 17.572 -10.735 1.00 24.68 241 GLN A C 1
ATOM 1556 O O . GLN A 1 241 ? 71.536 17.711 -9.520 1.00 23.51 241 GLN A O 1
ATOM 1562 N N . ALA A 1 242 ? 71.678 18.593 -11.579 1.00 23.67 242 ALA A N 1
ATOM 1563 C CA . ALA A 1 242 ? 71.788 19.971 -11.118 1.00 23.73 242 ALA A CA 1
ATOM 1564 C C . ALA A 1 242 ? 70.606 20.386 -10.268 1.00 23.07 242 ALA A C 1
ATOM 1565 O O . ALA A 1 242 ? 70.772 21.017 -9.235 1.00 23.25 242 ALA A O 1
ATOM 1567 N N . GLU A 1 243 ? 69.420 20.033 -10.734 1.00 22.55 243 GLU A N 1
ATOM 1568 C CA . GLU A 1 243 ? 68.179 20.401 -10.070 1.00 22.16 243 GLU A CA 1
ATOM 1569 C C . GLU A 1 243 ? 67.994 19.596 -8.779 1.00 20.99 243 GLU A C 1
ATOM 1570 O O . GLU A 1 243 ? 67.542 20.125 -7.757 1.00 19.88 243 GLU A O 1
ATOM 1576 N N . ARG A 1 244 ? 68.336 18.315 -8.830 1.00 20.00 244 ARG A N 1
ATOM 1577 C CA . ARG A 1 244 ? 68.348 17.499 -7.616 1.00 19.69 244 ARG A CA 1
ATOM 1578 C C . ARG A 1 244 ? 69.295 18.105 -6.567 1.00 19.34 244 ARG A C 1
ATOM 1579 O O . ARG A 1 244 ? 68.928 18.239 -5.410 1.00 18.10 244 ARG A O 1
ATOM 1587 N N . GLN A 1 245 ? 70.510 18.487 -6.971 1.00 18.53 245 GLN A N 1
ATOM 1588 C CA . GLN A 1 245 ? 71.431 19.160 -6.050 1.00 19.04 245 GLN A CA 1
ATOM 1589 C C . GLN A 1 245 ? 70.856 20.453 -5.499 1.00 18.72 245 GLN A C 1
ATOM 1590 O O . GLN A 1 245 ? 71.038 20.746 -4.329 1.00 19.19 245 GLN A O 1
ATOM 1596 N N . ARG A 1 246 ? 70.207 21.241 -6.351 1.00 18.69 246 ARG A N 1
ATOM 1597 C CA . ARG A 1 246 ? 69.599 22.507 -5.943 1.00 18.51 246 ARG A CA 1
ATOM 1598 C C . ARG A 1 246 ? 68.577 22.255 -4.820 1.00 17.73 246 ARG A C 1
ATOM 1599 O O . ARG A 1 246 ? 68.589 22.938 -3.782 1.00 17.03 246 ARG A O 1
ATOM 1607 N N . LEU A 1 247 ? 67.696 21.284 -5.031 1.00 17.36 247 LEU A N 1
ATOM 1608 C CA . LEU A 1 247 ? 66.668 20.999 -4.013 1.00 16.85 247 LEU A CA 1
ATOM 1609 C C . LEU A 1 247 ? 67.261 20.413 -2.733 1.00 16.67 247 LEU A C 1
ATOM 1610 O O . LEU A 1 247 ? 66.809 20.752 -1.639 1.00 16.31 247 LEU A O 1
ATOM 1615 N N . ARG A 1 248 ? 68.273 19.562 -2.863 1.00 17.42 248 ARG A N 1
ATOM 1616 C CA . ARG A 1 248 ? 69.058 19.105 -1.703 1.00 17.99 248 ARG A CA 1
ATOM 1617 C C . ARG A 1 248 ? 69.629 20.289 -0.883 1.00 18.15 248 ARG A C 1
ATOM 1618 O O . ARG A 1 248 ? 69.463 20.404 0.384 1.00 19.75 248 ARG A O 1
ATOM 1626 N N . LEU A 1 249 ? 70.303 21.188 -1.575 1.00 17.77 249 LEU A N 1
ATOM 1627 C CA . LEU A 1 249 ? 70.867 22.337 -0.899 1.00 17.86 249 LEU A CA 1
ATOM 1628 C C . LEU A 1 249 ? 69.782 23.160 -0.214 1.00 17.24 249 LEU A C 1
ATOM 1629 O O . LEU A 1 249 ? 69.963 23.616 0.924 1.00 18.04 249 LEU A O 1
ATOM 1634 N N . PHE A 1 250 ? 68.661 23.358 -0.898 1.00 16.00 250 PHE A N 1
ATOM 1635 C CA . PHE A 1 250 ? 67.524 24.066 -0.306 1.00 16.06 250 PHE A CA 1
ATOM 1636 C C . PHE A 1 250 ? 67.092 23.353 0.987 1.00 15.37 250 PHE A C 1
ATOM 1637 O O . PHE A 1 250 ? 66.863 23.982 2.026 1.00 15.74 250 PHE A O 1
ATOM 1645 N N . GLY A 1 251 ? 67.010 22.028 0.926 1.00 16.40 251 GLY A N 1
ATOM 1646 C CA . GLY A 1 251 ? 66.624 21.229 2.085 1.00 17.01 251 GLY A CA 1
ATOM 1647 C C . GLY A 1 251 ? 67.607 21.362 3.233 1.00 17.38 251 GLY A C 1
ATOM 1648 O O . GLY A 1 251 ? 67.223 21.439 4.390 1.00 17.49 251 GLY A O 1
ATOM 1649 N N . GLU A 1 252 ? 68.897 21.409 2.898 1.00 18.64 252 GLU A N 1
ATOM 1650 C CA . GLU A 1 252 ? 69.926 21.684 3.914 1.00 19.09 252 GLU A CA 1
ATOM 1651 C C . GLU A 1 252 ? 69.704 23.055 4.591 1.00 19.67 252 GLU A C 1
ATOM 1652 O O . GLU A 1 252 ? 69.773 23.160 5.809 1.00 20.05 252 GLU A O 1
ATOM 1658 N N . LYS A 1 253 ? 69.394 24.104 3.825 1.00 19.48 253 LYS A N 1
ATOM 1659 C CA . LYS A 1 253 ? 69.127 25.423 4.437 1.00 20.23 253 LYS A CA 1
ATOM 1660 C C . LYS A 1 253 ? 67.864 25.412 5.317 1.00 20.48 253 LYS A C 1
ATOM 1661 O O . LYS A 1 253 ? 67.832 26.004 6.406 1.00 21.00 253 LYS A O 1
ATOM 1667 N N . ILE A 1 254 ? 66.819 24.712 4.878 1.00 19.59 254 ILE A N 1
ATOM 1668 C CA . ILE A 1 254 ? 65.608 24.541 5.696 1.00 20.32 254 ILE A CA 1
ATOM 1669 C C . ILE A 1 254 ? 65.970 23.901 7.036 1.00 19.59 254 ILE A C 1
ATOM 1670 O O . ILE A 1 254 ? 65.544 24.357 8.080 1.00 19.81 254 ILE A O 1
ATOM 1675 N N . GLY A 1 255 ? 66.773 22.847 7.003 1.00 19.86 255 GLY A N 1
ATOM 1676 C CA . GLY A 1 255 ? 67.113 22.118 8.220 1.00 19.83 255 GLY A CA 1
ATOM 1677 C C . GLY A 1 255 ? 67.974 22.940 9.156 1.00 19.86 255 GLY A C 1
ATOM 1678 O O . GLY A 1 255 ? 67.771 22.905 10.354 1.00 20.47 255 GLY A O 1
ATOM 1679 N N . LEU A 1 256 ? 68.938 23.666 8.599 1.00 19.99 256 LEU A N 1
ATOM 1680 C CA . LEU A 1 256 ? 69.775 24.579 9.377 1.00 20.07 256 LEU A CA 1
ATOM 1681 C C . LEU A 1 256 ? 68.877 25.624 10.074 1.00 20.26 256 LEU A C 1
ATOM 1682 O O . LEU A 1 256 ? 69.048 25.909 11.266 1.00 20.73 256 LEU A O 1
ATOM 1687 N N . SER A 1 257 ? 67.919 26.180 9.335 1.00 19.58 257 SER A N 1
ATOM 1688 C CA . SER A 1 257 ? 67.028 27.182 9.895 1.00 19.80 257 SER A CA 1
ATOM 1689 C C . SER A 1 257 ? 66.086 26.583 10.946 1.00 19.84 257 SER A C 1
ATOM 1690 O O . SER A 1 257 ? 65.828 27.199 11.988 1.00 19.22 257 SER A O 1
ATOM 1693 N N . PHE A 1 258 ? 65.576 25.394 10.655 1.00 19.95 258 PHE A N 1
ATOM 1694 C CA . PHE A 1 258 ? 64.682 24.673 11.566 1.00 20.93 258 PHE A CA 1
ATOM 1695 C C . PHE A 1 258 ? 65.332 24.484 12.931 1.00 21.32 258 PHE A C 1
ATOM 1696 O O . PHE A 1 258 ? 64.730 24.766 13.962 1.00 21.77 258 PHE A O 1
ATOM 1704 N N . GLN A 1 259 ? 66.588 24.052 12.917 1.00 21.13 259 GLN A N 1
ATOM 1705 C CA . GLN A 1 259 ? 67.334 23.800 14.150 1.00 22.11 259 GLN A CA 1
ATOM 1706 C C . GLN A 1 259 ? 67.588 25.085 14.945 1.00 22.35 259 GLN A C 1
ATOM 1707 O O . GLN A 1 259 ? 67.326 25.133 16.150 1.00 22.16 259 GLN A O 1
ATOM 1713 N N . LEU A 1 260 ? 68.101 26.121 14.279 1.00 22.54 260 LEU A N 1
ATOM 1714 C CA . LEU A 1 260 ? 68.382 27.408 14.929 1.00 23.54 260 LEU A CA 1
ATOM 1715 C C . LEU A 1 260 ? 67.129 28.039 15.518 1.00 24.59 260 LEU A C 1
ATOM 1716 O O . LEU A 1 260 ? 67.125 28.467 16.663 1.00 24.90 260 LEU A O 1
ATOM 1721 N N . ALA A 1 261 ? 66.065 28.101 14.723 1.00 25.10 261 ALA A N 1
ATOM 1722 C CA . ALA A 1 261 ? 64.816 28.706 15.180 1.00 26.14 261 ALA A CA 1
ATOM 1723 C C . ALA A 1 261 ? 64.330 28.006 16.438 1.00 27.05 261 ALA A C 1
ATOM 1724 O O . ALA A 1 261 ? 63.877 28.666 17.378 1.00 26.72 261 ALA A O 1
ATOM 1726 N N . ASP A 1 262 ? 64.442 26.681 16.455 1.00 28.75 262 ASP A N 1
ATOM 1727 C CA . ASP A 1 262 ? 63.971 25.882 17.583 1.00 29.18 262 ASP A CA 1
ATOM 1728 C C . ASP A 1 262 ? 64.803 26.158 18.827 1.00 29.73 262 ASP A C 1
ATOM 1729 O O . ASP A 1 262 ? 64.253 26.341 19.919 1.00 29.66 262 ASP A O 1
ATOM 1734 N N . ASP A 1 263 ? 66.126 26.199 18.663 1.00 30.05 263 ASP A N 1
ATOM 1735 C CA . ASP A 1 263 ? 67.013 26.466 19.786 1.00 30.87 263 ASP A CA 1
ATOM 1736 C C . ASP A 1 263 ? 66.852 27.901 20.293 1.00 31.55 263 ASP A C 1
ATOM 1737 O O . ASP A 1 263 ? 66.966 28.140 21.488 1.00 31.54 263 ASP A O 1
ATOM 1742 N N . LEU A 1 264 ? 66.574 28.844 19.390 1.00 32.84 264 LEU A N 1
ATOM 1743 C CA . LEU A 1 264 ? 66.252 30.227 19.781 1.00 34.21 264 LEU A CA 1
ATOM 1744 C C . LEU A 1 264 ? 64.949 30.303 20.583 1.00 35.53 264 LEU A C 1
ATOM 1745 O O . LEU A 1 264 ? 64.898 30.973 21.615 1.00 35.84 264 LEU A O 1
ATOM 1750 N N . LEU A 1 265 ? 63.901 29.648 20.087 1.00 36.93 265 LEU A N 1
ATOM 1751 C CA . LEU A 1 265 ? 62.607 29.592 20.785 1.00 38.18 265 LEU A CA 1
ATOM 1752 C C . LEU A 1 265 ? 62.795 29.137 22.222 1.00 39.30 265 LEU A C 1
ATOM 1753 O O . LEU A 1 265 ? 62.342 29.801 23.152 1.00 39.74 265 LEU A O 1
ATOM 1758 N N . ASP A 1 266 ? 63.463 27.999 22.392 1.00 40.59 266 ASP A N 1
ATOM 1759 C CA . ASP A 1 266 ? 63.731 27.456 23.719 1.00 41.54 266 ASP A CA 1
ATOM 1760 C C . ASP A 1 266 ? 64.512 28.459 24.576 1.00 42.36 266 ASP A C 1
ATOM 1761 O O . ASP A 1 266 ? 64.197 28.651 25.751 1.00 42.65 266 ASP A O 1
ATOM 1766 N N . LEU A 1 267 ? 65.515 29.104 23.982 1.00 43.29 267 LEU A N 1
ATOM 1767 C CA . LEU A 1 267 ? 66.302 30.121 24.683 1.00 43.67 267 LEU A CA 1
ATOM 1768 C C . LEU A 1 267 ? 65.378 31.190 25.247 1.00 44.31 267 LEU A C 1
ATOM 1769 O O . LEU A 1 267 ? 65.380 31.448 26.451 1.00 44.43 267 LEU A O 1
ATOM 1774 N N . THR A 1 268 ? 64.589 31.805 24.368 1.00 44.93 268 THR A N 1
ATOM 1775 C CA . THR A 1 268 ? 63.614 32.817 24.777 1.00 45.05 268 THR A CA 1
ATOM 1776 C C . THR A 1 268 ? 62.288 32.160 25.145 1.00 45.37 268 THR A C 1
ATOM 1777 O O . THR A 1 268 ? 61.737 32.424 26.214 1.00 45.89 268 THR A O 1
ATOM 1781 N N . LYS A 1 286 ? 72.526 21.429 26.006 1.00 37.35 286 LYS A N 1
ATOM 1782 C CA . LYS A 1 286 ? 73.104 22.767 26.168 1.00 36.53 286 LYS A CA 1
ATOM 1783 C C . LYS A 1 286 ? 74.105 23.057 25.055 1.00 36.02 286 LYS A C 1
ATOM 1784 O O . LYS A 1 286 ? 74.445 24.215 24.797 1.00 36.69 286 LYS A O 1
ATOM 1790 N N . GLY A 1 287 ? 74.591 21.989 24.429 1.00 34.99 287 GLY A N 1
ATOM 1791 C CA . GLY A 1 287 ? 75.401 22.069 23.218 1.00 33.84 287 GLY A CA 1
ATOM 1792 C C . GLY A 1 287 ? 74.548 22.521 22.051 1.00 32.61 287 GLY A C 1
ATOM 1793 O O . GLY A 1 287 ? 74.048 21.718 21.271 1.00 32.71 287 GLY A O 1
ATOM 1794 N N . THR A 1 288 ? 74.386 23.833 21.961 1.00 31.34 288 THR A N 1
ATOM 1795 C CA . THR A 1 288 ? 73.570 24.470 20.950 1.00 30.29 288 THR A CA 1
ATOM 1796 C C . THR A 1 288 ? 74.432 25.556 20.331 1.00 28.75 288 THR A C 1
ATOM 1797 O O . THR A 1 288 ? 75.297 26.118 21.012 1.00 27.53 288 THR A O 1
ATOM 1801 N N . LEU A 1 289 ? 74.232 25.854 19.049 1.00 27.20 289 LEU A N 1
ATOM 1802 C CA . LEU A 1 289 ? 74.966 26.963 18.440 1.00 26.63 289 LEU A CA 1
ATOM 1803 C C . LEU A 1 289 ? 74.545 28.307 19.050 1.00 25.80 289 LEU A C 1
ATOM 1804 O O . LEU A 1 289 ? 75.343 29.228 19.139 1.00 24.79 289 LEU A O 1
ATOM 1809 N N . VAL A 1 290 ? 73.279 28.409 19.445 1.00 25.12 290 VAL A N 1
ATOM 1810 C CA . VAL A 1 290 ? 72.802 29.582 20.177 1.00 25.34 290 VAL A CA 1
ATOM 1811 C C . VAL A 1 290 ? 73.613 29.771 21.465 1.00 25.04 290 VAL A C 1
ATOM 1812 O O . VAL A 1 290 ? 74.019 30.888 21.786 1.00 25.50 290 VAL A O 1
ATOM 1816 N N . ALA A 1 291 ? 73.846 28.673 22.184 1.00 25.12 291 ALA A N 1
ATOM 1817 C CA . ALA A 1 291 ? 74.616 28.711 23.429 1.00 25.41 291 ALA A CA 1
ATOM 1818 C C . ALA A 1 291 ? 76.063 29.119 23.176 1.00 25.84 291 ALA A C 1
ATOM 1819 O O . ALA A 1 291 ? 76.634 29.929 23.922 1.00 24.94 291 ALA A O 1
ATOM 1821 N N . LEU A 1 292 ? 76.670 28.558 22.135 1.00 26.18 292 LEU A N 1
ATOM 1822 C CA . LEU A 1 292 ? 78.086 28.833 21.871 1.00 26.72 292 LEU A CA 1
ATOM 1823 C C . LEU A 1 292 ? 78.334 30.194 21.227 1.00 27.06 292 LEU A C 1
ATOM 1824 O O . LEU A 1 292 ? 79.295 30.870 21.577 1.00 26.98 292 LEU A O 1
ATOM 1829 N N . ARG A 1 293 ? 77.469 30.603 20.304 1.00 27.37 293 ARG A N 1
ATOM 1830 C CA . ARG A 1 293 ? 77.704 31.804 19.502 1.00 28.28 293 ARG A CA 1
ATOM 1831 C C . ARG A 1 293 ? 76.874 33.020 19.922 1.00 28.39 293 ARG A C 1
ATOM 1832 O O . ARG A 1 293 ? 77.157 34.131 19.484 1.00 28.26 293 ARG A O 1
ATOM 1840 N N . GLY A 1 294 ? 75.830 32.806 20.720 1.00 29.00 294 GLY A N 1
ATOM 1841 C CA . GLY A 1 294 ? 74.965 33.890 21.168 1.00 29.60 294 GLY A CA 1
ATOM 1842 C C . GLY A 1 294 ? 73.741 34.121 20.291 1.00 30.17 294 GLY A C 1
ATOM 1843 O O . GLY A 1 294 ? 73.725 33.780 19.104 1.00 29.62 294 GLY A O 1
ATOM 1844 N N . GLU A 1 295 ? 72.718 34.716 20.896 1.00 30.72 295 GLU A N 1
ATOM 1845 C CA . GLU A 1 295 ? 71.436 34.958 20.241 1.00 30.90 295 GLU A CA 1
ATOM 1846 C C . GLU A 1 295 ? 71.553 35.868 19.010 1.00 30.81 295 GLU A C 1
ATOM 1847 O O . GLU A 1 295 ? 70.916 35.617 17.981 1.00 30.78 295 GLU A O 1
ATOM 1853 N N . ALA A 1 296 ? 72.362 36.918 19.120 1.00 30.51 296 ALA A N 1
ATOM 1854 C CA . ALA A 1 296 ? 72.545 37.872 18.021 1.00 30.39 296 ALA A CA 1
ATOM 1855 C C . ALA A 1 296 ? 73.148 37.191 16.788 1.00 30.27 296 ALA A C 1
ATOM 1856 O O . ALA A 1 296 ? 72.705 37.428 15.655 1.00 30.09 296 ALA A O 1
ATOM 1858 N N . TRP A 1 297 ? 74.144 36.339 17.014 1.00 29.90 297 TRP A N 1
ATOM 1859 C CA . TRP A 1 297 ? 74.754 35.575 15.932 1.00 29.76 297 TRP A CA 1
ATOM 1860 C C . TRP A 1 297 ? 73.699 34.670 15.293 1.00 29.55 297 TRP A C 1
ATOM 1861 O O . TRP A 1 297 ? 73.594 34.589 14.073 1.00 28.99 297 TRP A O 1
ATOM 1872 N N . ALA A 1 298 ? 72.924 33.998 16.136 1.00 29.47 298 ALA A N 1
ATOM 1873 C CA . ALA A 1 298 ? 71.925 33.037 15.662 1.00 29.34 298 ALA A CA 1
ATOM 1874 C C . ALA A 1 298 ? 70.830 33.712 14.836 1.00 29.45 298 ALA A C 1
ATOM 1875 O O . ALA A 1 298 ? 70.419 33.198 13.798 1.00 28.71 298 ALA A O 1
ATOM 1877 N N . ARG A 1 299 ? 70.364 34.869 15.283 1.00 29.33 299 ARG A N 1
ATOM 1878 C CA . ARG A 1 299 ? 69.298 35.565 14.574 1.00 30.03 299 ARG A CA 1
ATOM 1879 C C . ARG A 1 299 ? 69.762 36.084 13.211 1.00 29.64 299 ARG A C 1
ATOM 1880 O O . ARG A 1 299 ? 69.007 36.045 12.240 1.00 29.30 299 ARG A O 1
ATOM 1888 N N . GLU A 1 300 ? 71.006 36.547 13.128 1.00 29.56 300 GLU A N 1
ATOM 1889 C CA . GLU A 1 300 ? 71.573 36.973 11.846 1.00 29.40 300 GLU A CA 1
ATOM 1890 C C . GLU A 1 300 ? 71.781 35.771 10.910 1.00 28.70 300 GLU A C 1
ATOM 1891 O O . GLU A 1 300 ? 71.476 35.855 9.728 1.00 27.83 300 GLU A O 1
ATOM 1897 N N . LYS A 1 301 ? 72.285 34.666 11.449 1.00 28.62 301 LYS A N 1
ATOM 1898 C CA . LYS A 1 301 ? 72.513 33.458 10.649 1.00 28.53 301 LYS A CA 1
ATOM 1899 C C . LYS A 1 301 ? 71.188 32.896 10.110 1.00 28.02 301 LYS A C 1
ATOM 1900 O O . LYS A 1 301 ? 71.126 32.458 8.965 1.00 26.70 301 LYS A O 1
ATOM 1906 N N . LEU A 1 302 ? 70.132 32.934 10.921 1.00 27.86 302 LEU A N 1
AT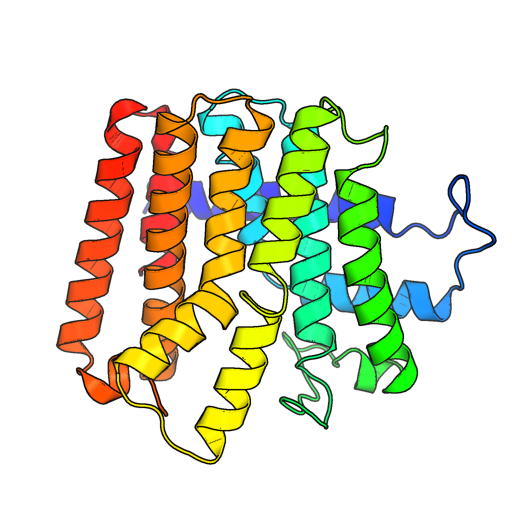OM 1907 C CA . LEU A 1 302 ? 68.785 32.542 10.451 1.00 28.42 302 LEU A CA 1
ATOM 1908 C C . LEU A 1 302 ? 68.357 33.378 9.261 1.00 28.18 302 LEU A C 1
ATOM 1909 O O . LEU A 1 302 ? 67.871 32.865 8.266 1.00 27.96 302 LEU A O 1
ATOM 1914 N N . GLN A 1 303 ? 68.508 34.692 9.394 1.00 28.60 303 GLN A N 1
ATOM 1915 C CA . GLN A 1 303 ? 68.156 35.624 8.342 1.00 29.39 303 GLN A CA 1
ATOM 1916 C C . GLN A 1 303 ? 68.946 35.317 7.064 1.00 29.07 303 GLN A C 1
ATOM 1917 O O . GLN A 1 303 ? 68.397 35.362 5.970 1.00 28.72 303 GLN A O 1
ATOM 1923 N N . GLU A 1 304 ? 70.236 35.023 7.218 1.00 29.16 304 GLU A N 1
ATOM 1924 C CA . GLU A 1 304 ? 71.106 34.663 6.097 1.00 29.44 304 GLU A CA 1
ATOM 1925 C C . GLU A 1 304 ? 70.620 33.403 5.391 1.00 28.60 304 GLU A C 1
ATOM 1926 O O . GLU A 1 304 ? 70.561 33.360 4.165 1.00 28.58 304 GLU A O 1
ATOM 1932 N N . GLN A 1 305 ? 70.283 32.385 6.175 1.00 27.98 305 GLN A N 1
ATOM 1933 C CA . GLN A 1 305 ? 69.826 31.099 5.626 1.00 27.80 305 GLN A CA 1
ATOM 1934 C C . GLN A 1 305 ? 68.512 31.207 4.860 1.00 27.17 305 GLN A C 1
ATOM 1935 O O . GLN A 1 305 ? 68.330 30.525 3.847 1.00 26.81 305 GLN A O 1
ATOM 1941 N N . VAL A 1 306 ? 67.600 32.064 5.318 1.00 26.51 306 VAL A N 1
ATOM 1942 C CA . VAL A 1 306 ? 66.363 32.299 4.579 1.00 26.08 306 VAL A CA 1
ATOM 1943 C C . VAL A 1 306 ? 66.666 32.975 3.250 1.00 25.44 306 VAL A C 1
ATOM 1944 O O . VAL A 1 306 ? 66.082 32.633 2.228 1.00 25.07 306 VAL A O 1
ATOM 1948 N N . ALA A 1 307 ? 67.573 33.951 3.271 1.00 24.20 307 ALA A N 1
ATOM 1949 C CA . ALA A 1 307 ? 67.984 34.624 2.054 1.00 23.88 307 ALA A CA 1
ATOM 1950 C C . ALA A 1 307 ? 68.643 33.645 1.068 1.00 22.97 307 ALA A C 1
ATOM 1951 O O . ALA A 1 307 ? 68.338 33.658 -0.121 1.00 22.82 307 ALA A O 1
ATOM 1953 N N . GLU A 1 308 ? 69.525 32.792 1.574 1.00 23.08 308 GLU A N 1
ATOM 1954 C CA . GLU A 1 308 ? 70.193 31.789 0.750 1.00 22.99 308 GLU A CA 1
ATOM 1955 C C . GLU A 1 308 ? 69.202 30.786 0.173 1.00 22.54 308 GLU A C 1
ATOM 1956 O O . GLU A 1 308 ? 69.306 30.412 -0.996 1.00 22.04 308 GLU A O 1
ATOM 1962 N N . ALA A 1 309 ? 68.264 30.352 1.009 1.00 22.36 309 ALA A N 1
ATOM 1963 C CA . ALA A 1 309 ? 67.209 29.425 0.588 1.00 22.64 309 ALA A CA 1
ATOM 1964 C C . ALA A 1 309 ? 66.393 30.018 -0.557 1.00 22.63 309 ALA A C 1
ATOM 1965 O O . ALA A 1 309 ? 66.128 29.367 -1.573 1.00 22.25 309 ALA A O 1
ATOM 1967 N N . SER A 1 310 ? 66.008 31.273 -0.395 1.00 22.81 310 SER A N 1
ATOM 1968 C CA . SER A 1 310 ? 65.242 31.991 -1.413 1.00 22.98 310 SER A CA 1
ATOM 1969 C C . SER A 1 310 ? 65.996 32.161 -2.727 1.00 23.32 310 SER A C 1
ATOM 1970 O O . SER A 1 310 ? 65.422 32.023 -3.816 1.00 23.64 310 SER A O 1
ATOM 1973 N N . GLU A 1 311 ? 67.292 32.453 -2.633 1.00 22.03 311 GLU A N 1
ATOM 1974 C CA . GLU A 1 311 ? 68.099 32.620 -3.823 1.00 21.84 311 GLU A CA 1
ATOM 1975 C C . GLU A 1 311 ? 68.211 31.302 -4.605 1.00 20.05 311 GLU A C 1
ATOM 1976 O O . GLU A 1 311 ? 68.248 31.311 -5.840 1.00 19.75 311 GLU A O 1
ATOM 1982 N N . LEU A 1 312 ? 68.256 30.171 -3.895 1.00 18.72 312 LEU A N 1
ATOM 1983 C CA . LEU A 1 312 ? 68.357 28.877 -4.557 1.00 18.72 312 LEU A CA 1
ATOM 1984 C C . LEU A 1 312 ? 67.177 28.606 -5.455 1.00 18.68 312 LEU A C 1
ATOM 1985 O O . LEU A 1 312 ? 67.319 27.956 -6.473 1.00 18.88 312 LEU A O 1
ATOM 1990 N N . LEU A 1 313 ? 65.998 29.093 -5.070 1.00 18.42 313 LEU A N 1
ATOM 1991 C CA . LEU A 1 313 ? 64.798 28.816 -5.847 1.00 18.58 313 LEU A CA 1
ATOM 1992 C C . LEU A 1 313 ? 64.386 29.950 -6.773 1.00 19.13 313 LEU A C 1
ATOM 1993 O O . LEU A 1 313 ? 63.336 29.863 -7.421 1.00 18.83 313 LEU A O 1
ATOM 1998 N N . ALA A 1 314 ? 65.213 30.988 -6.852 1.00 20.26 314 ALA A N 1
ATOM 1999 C CA . ALA A 1 314 ? 64.965 32.131 -7.722 1.00 20.51 314 ALA A CA 1
ATOM 2000 C C . ALA A 1 314 ? 64.620 31.724 -9.145 1.00 21.06 314 ALA A C 1
ATOM 2001 O O . ALA A 1 314 ? 63.714 32.318 -9.743 1.00 21.70 314 ALA A O 1
ATOM 2003 N N . PRO A 1 315 ? 65.334 30.732 -9.710 1.00 21.28 315 PRO A N 1
ATOM 2004 C CA . PRO A 1 315 ? 65.066 30.431 -11.125 1.00 21.66 315 PRO A CA 1
ATOM 2005 C C . PRO A 1 315 ? 63.645 29.955 -11.445 1.00 21.87 315 PRO A C 1
ATOM 2006 O O . PRO A 1 315 ? 63.235 30.016 -12.606 1.00 22.42 315 PRO A O 1
ATOM 2010 N N . TYR A 1 316 ? 62.904 29.494 -10.438 1.00 21.09 316 TYR A N 1
ATOM 2011 C CA . TYR A 1 316 ? 61.534 29.019 -10.639 1.00 21.26 316 TYR A CA 1
ATOM 2012 C C . TYR A 1 316 ? 60.482 30.116 -10.540 1.00 20.74 316 TYR A C 1
ATOM 2013 O O . TYR A 1 316 ? 59.306 29.837 -10.758 1.00 20.48 316 TYR A O 1
ATOM 2022 N N . GLY A 1 317 ? 60.894 31.345 -10.217 1.00 20.32 317 GLY A N 1
ATOM 2023 C CA . GLY A 1 317 ? 59.977 32.483 -10.160 1.00 20.62 317 GLY A CA 1
ATOM 2024 C C . GLY A 1 317 ? 58.841 32.308 -9.167 1.00 20.69 317 GLY A C 1
ATOM 2025 O O . GLY A 1 317 ? 59.039 31.763 -8.082 1.00 20.35 317 GLY A O 1
ATOM 2026 N N . GLU A 1 318 ? 57.645 32.749 -9.557 1.00 21.04 318 GLU A N 1
ATOM 2027 C CA . GLU A 1 318 ? 56.484 32.736 -8.660 1.00 21.55 318 GLU A CA 1
ATOM 2028 C C . GLU A 1 318 ? 56.141 31.349 -8.151 1.00 21.36 318 GLU A C 1
ATOM 2029 O O . GLU A 1 318 ? 55.534 31.191 -7.083 1.00 21.45 318 GLU A O 1
ATOM 2035 N N . LYS A 1 319 ? 56.486 30.334 -8.936 1.00 21.40 319 LYS A N 1
ATOM 2036 C CA . LYS A 1 319 ? 56.167 28.964 -8.607 1.00 21.46 319 LYS A CA 1
ATOM 2037 C C . LYS A 1 319 ? 56.888 28.501 -7.322 1.00 20.64 319 LYS A C 1
ATOM 2038 O O . LYS A 1 319 ? 56.466 27.535 -6.683 1.00 20.26 319 LYS A O 1
ATOM 2044 N N . ALA A 1 320 ? 57.951 29.203 -6.938 1.00 19.01 320 ALA A N 1
ATOM 2045 C CA . ALA A 1 320 ? 58.703 28.888 -5.709 1.00 19.13 320 ALA A CA 1
ATOM 2046 C C . ALA A 1 320 ? 58.159 29.613 -4.461 1.00 18.55 320 ALA A C 1
ATOM 2047 O O . ALA A 1 320 ? 58.671 29.443 -3.369 1.00 17.47 320 ALA A O 1
ATOM 2049 N N . ALA A 1 321 ? 57.102 30.404 -4.608 1.00 18.88 321 ALA A N 1
ATOM 2050 C CA . ALA A 1 3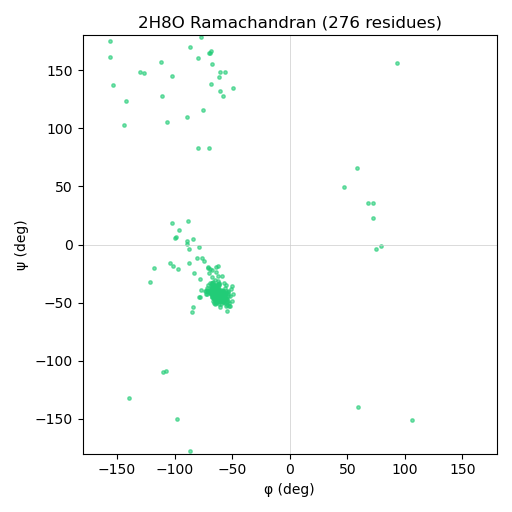21 ? 56.594 31.226 -3.501 1.00 18.99 321 ALA A CA 1
ATOM 2051 C C . ALA A 1 321 ? 56.241 30.430 -2.245 1.00 19.34 321 ALA A C 1
ATOM 2052 O O . ALA A 1 321 ? 56.534 30.871 -1.132 1.00 19.44 321 ALA A O 1
ATOM 2054 N N . ILE A 1 322 ? 55.605 29.280 -2.435 1.00 18.78 322 ILE A N 1
ATOM 2055 C CA . ILE A 1 322 ? 55.186 28.440 -1.305 1.00 19.28 322 ILE A CA 1
ATOM 2056 C C . ILE A 1 322 ? 56.372 27.902 -0.520 1.00 18.63 322 ILE A C 1
ATOM 2057 O O . ILE A 1 322 ? 56.383 27.938 0.709 1.00 18.46 322 ILE A O 1
ATOM 2062 N N . LEU A 1 323 ? 57.370 27.388 -1.221 1.00 18.13 323 LEU A N 1
ATOM 2063 C CA . LEU A 1 323 ? 58.573 26.887 -0.540 1.00 18.30 323 LEU A CA 1
ATOM 2064 C C . LEU A 1 323 ? 59.381 28.005 0.088 1.00 18.50 323 LEU A C 1
ATOM 2065 O O . LEU A 1 323 ? 59.954 27.827 1.158 1.00 18.92 323 LEU A O 1
ATOM 2070 N N . ILE A 1 324 ? 59.444 29.152 -0.576 1.00 19.51 324 ILE A N 1
ATOM 2071 C CA . ILE A 1 324 ? 60.140 30.311 0.002 1.00 20.20 324 ILE A CA 1
ATOM 2072 C C . ILE A 1 324 ? 59.416 30.773 1.277 1.00 20.67 324 ILE A C 1
ATOM 2073 O O . ILE A 1 324 ? 60.067 31.092 2.275 1.00 20.55 324 ILE A O 1
ATOM 2078 N N . ALA A 1 325 ? 58.083 30.741 1.263 1.00 20.65 325 ALA A N 1
ATOM 2079 C CA . ALA A 1 325 ? 57.272 31.074 2.446 1.00 20.94 325 ALA A CA 1
ATOM 2080 C C . ALA A 1 325 ? 57.539 30.096 3.590 1.00 21.26 325 ALA A C 1
ATOM 2081 O O . ALA A 1 325 ? 57.550 30.489 4.754 1.00 21.31 325 ALA A O 1
ATOM 2083 N N . ALA A 1 326 ? 57.748 28.825 3.255 1.00 21.44 326 ALA A N 1
ATOM 2084 C CA . ALA A 1 326 ? 58.085 27.828 4.263 1.00 21.78 326 ALA A CA 1
ATOM 2085 C C . ALA A 1 326 ? 59.407 28.186 4.932 1.00 21.77 326 ALA A C 1
ATOM 2086 O O . ALA A 1 326 ? 59.522 28.117 6.147 1.00 21.78 326 ALA A O 1
ATOM 2088 N N . ALA A 1 327 ? 60.392 28.582 4.137 1.00 22.84 327 ALA A N 1
ATOM 2089 C CA . ALA A 1 327 ? 61.683 28.970 4.696 1.00 23.87 327 ALA A CA 1
ATOM 2090 C C . ALA A 1 327 ? 61.504 30.128 5.681 1.00 24.89 327 ALA A C 1
ATOM 2091 O O . ALA A 1 327 ? 62.045 30.110 6.784 1.00 24.47 327 ALA A O 1
ATOM 2093 N N . ARG A 1 328 ? 60.714 31.122 5.291 1.00 25.96 328 ARG A N 1
ATOM 2094 C CA . ARG A 1 328 ? 60.472 32.269 6.153 1.00 27.96 328 ARG A CA 1
ATOM 2095 C C . ARG A 1 328 ? 59.671 31.896 7.404 1.00 28.58 328 ARG A C 1
ATOM 2096 O O . ARG A 1 328 ? 59.974 32.376 8.486 1.00 29.10 328 ARG A O 1
ATOM 2104 N N . PHE A 1 329 ? 58.672 31.027 7.268 1.00 29.40 329 PHE A N 1
ATOM 2105 C CA . PHE A 1 329 ? 57.876 30.595 8.431 1.00 30.45 329 PHE A CA 1
ATOM 2106 C C . PHE A 1 329 ? 58.744 29.886 9.461 1.00 31.31 329 PHE A C 1
ATOM 2107 O O . PHE A 1 329 ? 58.693 30.203 10.655 1.00 31.12 329 PHE A O 1
ATOM 2115 N N . ILE A 1 330 ? 59.504 28.907 8.979 1.00 32.12 330 ILE A N 1
ATOM 2116 C CA . ILE A 1 330 ? 60.401 28.116 9.811 1.00 33.41 330 ILE A CA 1
ATOM 2117 C C . ILE A 1 330 ? 61.361 29.035 10.547 1.00 34.78 330 ILE A C 1
ATOM 2118 O O . ILE A 1 330 ? 61.488 28.961 11.773 1.00 35.59 330 ILE A O 1
ATOM 2123 N N . ALA A 1 331 ? 61.995 29.930 9.795 1.00 35.93 331 ALA A N 1
ATOM 2124 C CA . ALA A 1 331 ? 63.100 30.728 10.313 1.00 37.02 331 ALA A CA 1
ATOM 2125 C C . ALA A 1 331 ? 62.663 31.777 11.321 1.00 38.14 331 ALA A C 1
ATOM 2126 O O . ALA A 1 331 ? 63.494 32.253 12.094 1.00 38.75 331 ALA A O 1
ATOM 2128 N N . GLU A 1 332 ? 61.383 32.141 11.307 1.00 39.29 332 GLU A N 1
ATOM 2129 C CA . GLU A 1 332 ? 60.853 33.173 12.197 1.00 40.05 332 GLU A CA 1
ATOM 2130 C C . GLU A 1 332 ? 59.579 32.706 12.890 1.00 40.63 332 GLU A C 1
ATOM 2131 O O . GLU A 1 332 ? 59.637 31.898 13.823 1.00 41.44 332 GLU A O 1
#

InterPro domains:
  IPR000092 Polyprenyl synthetase-like [PF00348] (40-271)
  IPR000092 Polyprenyl synthetase-like [cd00685] (37-302)
  IPR008949 Isoprenoid synthase domain superfamily [G3DSA:1.10.600.10] (2-304)
  IPR008949 Isoprenoid synthase domain superfamily [SSF48576] (38-296)
  IPR033749 Polyprenyl synthetase, conserved site [PS00444] (223-235)
  IPR033749 Polyprenyl synthetase, conserved site [PS00723] (91-107)
  IPR053378 Prenyl diphosphate synthase [NF045485] (34-303)

B-factor: mean 23.89, std 9.6, range [10.9, 117.19]

Organism: Agrobacterium fabrum (strain C58 / ATCC 33970) (NCBI:txid176299)

Secondary structure (DSSP, 8-state):
-HHHHHHHHHHHHHHHHHHHHHHHHT-SSPPTT-----HHHHHHHHHHHHTS-S-HHHHHHHHHHHHTT--HHHHHHHHHHHHHHHHHHHHHHTSTTTT--SEETTEE-HHHHS-HHHHHHHHHHHHHHHHHHHHSTTS-S-HHHHHHHHHHHHHHHSTTSHHHHHHHHHHHHHS---HHHHHHHHIIIIIHHHHHHHHHHHHHHT--HHHHHHHHHHHHHHHHHHHHHHHHHHH----HHHHH-HHHHHHHHHHHHHHHHHHTGGGGGGGHHHHHHHHHHH-

Radius of gyration: 18.46 Å; Cα contacts (8 Å, |Δi|>4): 425; chains: 1; bounding box: 40×51×43 Å

Solvent-accessible surface area: 13292 Å² total; per-residue (Å²): 141,86,61,29,78,56,0,69,46,67,14,154,76,1,13,59,120,0,74,72,22,2,45,106,18,3,28,45,102,50,66,100,154,58,175,94,36,80,97,82,40,5,70,0,14,86,12,3,10,116,8,7,17,135,11,18,25,0,0,0,0,22,9,0,1,56,6,28,68,22,71,77,97,0,0,38,12,0,0,0,0,0,0,0,0,20,0,21,11,28,5,30,19,4,16,55,99,61,62,84,48,69,116,58,150,73,78,50,1,5,16,147,118,45,74,89,60,18,0,77,96,0,0,61,31,0,52,95,19,0,52,67,5,0,52,32,141,82,0,52,22,54,73,137,91,22,53,25,0,48,89,15,0,47,171,0,8,23,161,59,1,6,40,6,0,22,61,78,43,60,28,22,134,143,131,95,34,99,56,105,24,0,75,59,13,21,49,34,60,29,11,2,6,0,48,1,0,0,5,0,0,0,9,3,26,41,27,104,159,73,43,78,91,81,0,69,80,0,0,63,53,1,2,72,2,56,28,8,11,66,22,4,126,115,94,112,212,33,25,19,7,44,93,107,30,69,86,59,0,108,90,65,12,126,66,11,22,60,71,2,28,132,30,0,63,97,38,46,160,123,0,32,32,3,44,0,0,2,83,75,16,10,134

CATH classification: 1.10.600.10

Nearest PDB structures (foldseek):
  2h8o-assembly1_A-2  TM=1.004E+00  e=3.651E-38  Agrobacterium fabrum str. C58
  7my7-assembly1_BBB  TM=9.532E-01  e=3.392E-17  Synechococcus elongatus PCC 7942 = FACHB-805
  6sxn-assembly3_D  TM=9.530E-01  e=9.021E-16  Picosynechococcus sp. PCC 7002
  7my7-assembly2_DDD  TM=9.115E-01  e=2.282E-16  Synechococcus elongatus PCC 7942 = FACHB-805
  3uca-assembly1_A  TM=9.234E-01  e=1.928E-13  Clostridium perfringens

Foldseek 3Di:
DVLLVVQLVLLQVLQVLLVVVLCVLLDFADDVPGDGRDDLLSVLLVVLLVLLDSLVLLSLLQLLLQLLVFDNLLSSLLSNLLSLLSSLVVLVCCDPVHVVNQDGPRHGRSCNVPRNVSSNVSSVVSNVVSLCSLQPPSNPADNVLSVVLSVLCPCCRDCQAQVVLSVLVVVCVVPPDDLVSLVRSLCRNQQSSQLSSQLSSCSRSVHDPVSSVLSSVLSNLLSLLLQLQVVLVVVLDNHCCNVPHPVVSLVVLVVSLVVSCVSSPVSPPSCSNVSSSSVNSND

Sequence (283 aa):
DAQMTNFETRLRENAAKTEALLGHLLSGEEARADEITRPQNLLEAMRHGVLNGGKRLRPFLVIESSVALLGGDAEAGLHVGAALECLHCYSLVHDDDLPAMDDDDDLRRGQPTVHRKFDEATAILAGDSLLTLAFDIIASSDDNPLAAERKAALVISLARAAGIGGMAGGQALDLAAEKKAPDEDGIITLQAMKTGALLRFACEAGAIIAGSNQAERQRLRLFGEKIGLSFQLADDLLDLTKGTLVALRGEAWAREKLQEQVAEASELLAPYGEKAAILIAAARFIAE